Protein AF-A0A2V2UNH0-F1 (afdb_monomer)

Foldseek 3Di:
DLLLLLLVLLVVVVVPDPDDDDPVVSVVSSVVSSVLLVVVLVVLLCQLVVDDDDDDDDDDPDPRRQVSQQCSLVSLVVVVQEEDDQALCLLHCPCCSPRSYHHQLVVQVSNLVSCVVVVFDWAWFQLVPSFIWIWTDDPPDATWIDTNVDHGIDGPVVVCVVSVDNPPDPCRVPGDPPDPVSVVSSSVSSVVSSVVRVVVVVVPPPPPDD

Organism: Trypanosoma cruzi (NCBI:txid5693)

Sequence (210 aa):
MLYGVALLSAALQQAENEEPTHAGELGDIVSRIRGEVRLLVNEMKEAVAATPTPSSVGRHGLDARPSSLETAVESLWKRGFDVSERAAEDFTALSLLRKRRVSVFILNVLLTVALHELGVPCTLVGTESHRPWIRVQKSGSRPLFMSFAHAGVHSAKEVLRLDGHPPTSTQWWRAARWDGSGRKHILSRMLKVQLMLLSSSLESPLRTRQ

Radius of gyration: 18.69 Å; Cα contacts (8 Å, |Δi|>4): 261; chains: 1; bounding box: 59×38×53 Å

pLDDT: mean 79.98, std 16.82, range [32.16, 97.12]

Secondary structure (DSSP, 8-state):
-HHHHHHHHHHHHHHT--SPPPTTHHHHHHHHHHHHHHHHHHHHHHHHH-PPPP------SSTT-HHHHHTHHHHHHHTT-EE--SSGGGGSHHHHHHHSEE-HHHHHHHHHHHHHHTT--EEEE-TTSSS-EEEEPPTTSPPEEEETTEEEEE-HHHHHHHS-S--SSTTTTS---SSHHHHHHHHHHHHHHHHHHHHHHHT-SSSS--

Nearest PDB structures (foldseek):
  7o9z-assembly1_A  TM=4.543E-01  e=2.188E-02  Homo sapiens
  3u84-assembly3_B-2  TM=4.572E-01  e=2.896E-02  Homo sapiens
  3u85-assembly1_A  TM=3.958E-01  e=3.426E-02  Homo sapiens

Solvent-accessible surface area (backbone atoms only — not comparable to full-atom values): 11962 Å² total; per-residue (Å²): 104,61,65,58,45,15,44,55,26,40,53,52,57,49,73,74,45,92,68,89,80,56,89,65,55,59,58,52,46,22,53,50,46,29,52,54,54,50,52,51,31,50,52,49,37,47,44,41,64,67,50,82,75,83,88,73,93,70,99,65,84,89,73,83,58,66,72,19,54,40,44,22,53,53,45,38,42,75,71,52,49,44,75,37,80,86,50,42,56,20,60,28,54,53,31,33,73,77,66,35,26,19,17,49,62,57,54,41,53,46,50,49,50,24,37,47,75,71,70,44,56,62,28,65,22,34,77,89,46,97,71,43,34,37,39,35,59,46,86,100,51,80,52,38,34,34,30,75,86,46,83,37,65,34,47,69,70,52,49,53,60,72,65,74,49,84,64,94,49,101,54,47,83,50,78,48,60,93,46,75,64,45,49,49,51,54,52,51,49,39,50,51,52,26,53,52,42,50,53,57,57,69,72,61,80,79,81,85,82,129

Mean predicted aligned error: 9.07 Å

Structure (mmCIF, N/CA/C/O backbone):
data_AF-A0A2V2UNH0-F1
#
_entry.id   AF-A0A2V2UNH0-F1
#
loop_
_atom_site.group_PDB
_atom_site.id
_atom_site.type_symbol
_atom_site.label_atom_id
_atom_site.label_alt_id
_atom_site.label_comp_id
_atom_site.label_asym_id
_atom_site.label_entity_id
_atom_site.label_seq_id
_atom_site.pdbx_PDB_ins_code
_atom_site.Cartn_x
_atom_site.Cartn_y
_atom_site.Cartn_z
_atom_site.occupancy
_atom_site.B_iso_or_equiv
_atom_site.auth_seq_id
_atom_site.auth_comp_id
_atom_site.auth_asym_id
_atom_site.auth_atom_id
_atom_site.pdbx_PDB_model_num
ATOM 1 N N . MET A 1 1 ? -6.315 -1.870 -8.588 1.00 85.62 1 MET A N 1
ATOM 2 C CA . MET A 1 1 ? -5.114 -1.390 -7.885 1.00 85.62 1 MET A CA 1
ATOM 3 C C . MET A 1 1 ? -3.912 -2.250 -8.238 1.00 85.62 1 MET A C 1
ATOM 5 O O . MET A 1 1 ? -3.033 -1.738 -8.907 1.00 85.62 1 MET A O 1
ATOM 9 N N . LEU A 1 2 ? -3.927 -3.553 -7.923 1.00 91.19 2 LEU A N 1
ATOM 10 C CA . LEU A 1 2 ? -2.786 -4.457 -8.163 1.00 91.19 2 LEU A CA 1
ATOM 11 C C . LEU A 1 2 ? -2.275 -4.462 -9.612 1.00 91.19 2 LEU A C 1
ATOM 13 O O . LEU A 1 2 ? -1.076 -4.411 -9.828 1.00 91.19 2 LEU A O 1
ATOM 17 N N . TYR A 1 3 ? -3.175 -4.435 -10.600 1.00 90.06 3 TYR A N 1
ATOM 18 C CA . TYR A 1 3 ? -2.799 -4.295 -12.014 1.00 90.06 3 TYR A CA 1
ATOM 19 C C . TYR A 1 3 ? -2.020 -3.012 -12.322 1.00 90.06 3 TYR A C 1
ATOM 21 O O . TYR A 1 3 ? -1.077 -3.052 -13.096 1.00 90.06 3 TYR A O 1
ATOM 29 N N . GLY A 1 4 ? -2.409 -1.880 -11.729 1.00 88.12 4 GLY A N 1
ATOM 30 C CA . GLY A 1 4 ? -1.716 -0.612 -11.954 1.00 88.12 4 GLY A CA 1
ATOM 31 C C . GLY A 1 4 ? -0.340 -0.597 -11.296 1.00 88.12 4 GLY A C 1
ATOM 32 O O . GLY A 1 4 ? 0.617 -0.142 -11.905 1.00 88.12 4 GLY A O 1
ATOM 33 N N . VAL A 1 5 ? -0.228 -1.171 -10.095 1.00 89.56 5 VAL A N 1
ATOM 34 C CA . VAL A 1 5 ? 1.067 -1.371 -9.426 1.00 89.56 5 VAL A CA 1
ATOM 35 C C . VAL A 1 5 ? 1.965 -2.288 -10.264 1.00 89.56 5 VAL A C 1
ATOM 37 O O . VAL A 1 5 ? 3.116 -1.947 -10.501 1.00 89.56 5 VAL A O 1
ATOM 40 N N . ALA A 1 6 ? 1.428 -3.401 -10.773 1.00 92.12 6 ALA A N 1
ATOM 41 C CA . ALA A 1 6 ? 2.166 -4.326 -11.629 1.00 92.12 6 ALA A CA 1
ATOM 42 C C . ALA A 1 6 ? 2.602 -3.688 -12.955 1.00 92.12 6 ALA A C 1
ATOM 44 O O . ALA A 1 6 ? 3.718 -3.929 -13.396 1.00 92.12 6 ALA A O 1
ATOM 45 N N . LEU A 1 7 ? 1.758 -2.846 -13.559 1.00 91.06 7 LEU A N 1
ATOM 46 C CA . LEU A 1 7 ? 2.096 -2.097 -14.768 1.00 91.06 7 LEU A CA 1
ATOM 47 C C . LEU A 1 7 ? 3.248 -1.115 -14.530 1.00 91.06 7 LEU A C 1
ATOM 49 O O . LEU A 1 7 ? 4.207 -1.117 -15.293 1.00 91.06 7 LEU A O 1
ATOM 53 N N . LEU A 1 8 ? 3.180 -0.316 -13.459 1.00 89.38 8 LEU A N 1
ATOM 54 C CA . LEU A 1 8 ? 4.255 0.615 -13.095 1.00 89.38 8 LEU A CA 1
ATOM 55 C C . LEU A 1 8 ? 5.562 -0.127 -12.783 1.00 89.38 8 LEU A C 1
ATOM 57 O O . LEU A 1 8 ? 6.629 0.292 -13.217 1.00 89.38 8 LEU A O 1
ATOM 61 N N . SER A 1 9 ? 5.476 -1.252 -12.071 1.00 90.88 9 SER A N 1
ATOM 62 C CA . SER A 1 9 ? 6.621 -2.126 -11.813 1.00 90.88 9 SER A CA 1
ATOM 63 C C . SER A 1 9 ? 7.219 -2.702 -13.092 1.00 90.88 9 SER A C 1
ATOM 65 O O . SER A 1 9 ? 8.431 -2.674 -13.250 1.00 90.88 9 SER A O 1
ATOM 67 N N . ALA A 1 10 ? 6.395 -3.203 -14.012 1.00 90.44 10 ALA A N 1
ATOM 68 C CA . ALA A 1 10 ? 6.875 -3.748 -15.275 1.00 90.44 10 ALA A CA 1
ATOM 69 C C . ALA A 1 10 ? 7.559 -2.671 -16.128 1.00 90.44 10 ALA A C 1
ATOM 71 O O . ALA A 1 10 ? 8.619 -2.924 -16.687 1.00 90.44 10 ALA A O 1
ATOM 72 N N . ALA A 1 11 ? 6.994 -1.460 -16.174 1.00 88.44 11 ALA A N 1
ATOM 73 C CA . ALA A 1 11 ? 7.599 -0.329 -16.871 1.00 88.44 11 ALA A CA 1
ATOM 74 C C . ALA A 1 11 ? 8.967 0.052 -16.281 1.00 88.44 11 ALA A C 1
ATOM 76 O O . ALA A 1 11 ? 9.905 0.270 -17.041 1.00 88.44 11 ALA A O 1
ATOM 77 N N . LEU A 1 12 ? 9.105 0.080 -14.947 1.00 86.12 12 LEU A N 1
ATOM 78 C CA . LEU A 1 12 ? 10.400 0.347 -14.310 1.00 86.12 12 LEU A CA 1
ATOM 79 C C . LEU A 1 12 ? 11.416 -0.758 -14.619 1.00 86.12 12 LEU A C 1
ATOM 81 O O . LEU A 1 12 ? 12.541 -0.454 -14.992 1.00 86.12 12 LEU A O 1
ATOM 85 N N . GLN A 1 13 ? 11.007 -2.026 -14.520 1.00 87.38 13 GLN A N 1
ATOM 86 C CA . GLN A 1 13 ? 11.876 -3.156 -14.845 1.00 87.38 13 GLN A CA 1
ATOM 87 C C . GLN A 1 13 ? 12.393 -3.078 -16.288 1.00 87.38 13 GLN A C 1
ATOM 89 O O . GLN A 1 13 ? 13.538 -3.428 -16.538 1.00 87.38 13 GLN A O 1
ATOM 94 N N . GLN A 1 14 ? 11.559 -2.628 -17.230 1.00 85.31 14 GLN A N 1
ATOM 95 C CA . GLN A 1 14 ? 11.977 -2.463 -18.621 1.00 85.31 14 GLN A CA 1
ATOM 96 C C . GLN A 1 14 ? 12.900 -1.268 -18.825 1.00 85.31 14 GLN A C 1
ATOM 98 O O . GLN A 1 14 ? 13.842 -1.371 -19.593 1.00 85.31 14 GLN A O 1
ATOM 103 N N . ALA A 1 15 ? 12.677 -0.157 -18.123 1.00 81.56 15 ALA A N 1
ATOM 104 C CA . ALA A 1 15 ? 13.576 0.993 -18.205 1.00 81.56 15 ALA A CA 1
ATOM 105 C C . ALA A 1 15 ? 15.003 0.678 -17.707 1.00 81.56 15 ALA A C 1
ATOM 107 O O . ALA A 1 15 ? 15.942 1.361 -18.099 1.00 81.56 15 ALA A O 1
ATOM 108 N N . GLU A 1 16 ? 15.161 -0.335 -16.848 1.00 77.81 16 GLU A N 1
ATOM 109 C CA . GLU A 1 16 ? 16.463 -0.837 -16.381 1.00 77.81 16 GLU A CA 1
ATOM 110 C C . GLU A 1 16 ? 17.138 -1.799 -17.374 1.00 77.81 16 GLU A C 1
ATOM 112 O O . GLU A 1 16 ? 18.346 -2.010 -17.284 1.00 77.81 16 GLU A O 1
ATOM 117 N N . ASN A 1 17 ? 16.383 -2.394 -18.302 1.00 77.19 17 ASN A N 1
ATOM 118 C CA . ASN A 1 17 ? 16.909 -3.345 -19.274 1.00 77.19 17 ASN A CA 1
ATOM 119 C C . ASN A 1 17 ? 17.268 -2.620 -20.579 1.00 77.19 17 ASN A C 1
ATOM 121 O O . ASN A 1 17 ? 16.444 -1.920 -21.160 1.00 77.19 17 ASN A O 1
ATOM 125 N N . GLU A 1 18 ? 18.485 -2.827 -21.080 1.00 67.19 18 GLU A N 1
ATOM 126 C CA . GLU A 1 18 ? 18.940 -2.236 -22.351 1.00 67.19 18 GLU A CA 1
ATOM 127 C C . GLU A 1 18 ? 18.427 -2.992 -23.593 1.00 67.19 18 GLU A C 1
ATOM 129 O O . GLU A 1 18 ? 18.581 -2.521 -24.721 1.00 67.19 18 GLU A O 1
ATOM 134 N N . GLU A 1 19 ? 17.808 -4.161 -23.410 1.00 73.19 19 GLU A N 1
ATOM 135 C CA . GL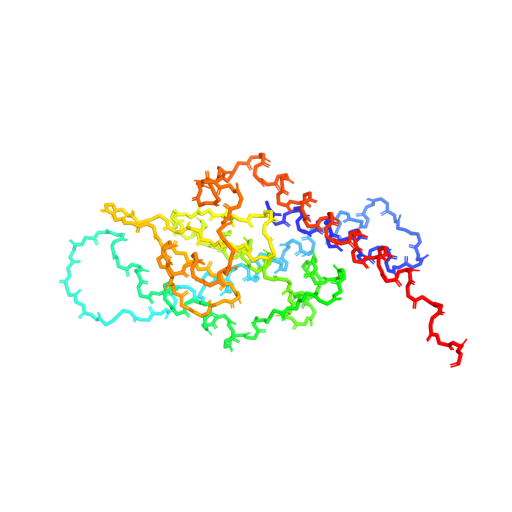U A 1 19 ? 17.321 -4.989 -24.514 1.00 73.19 19 GLU A CA 1
ATOM 136 C C . GLU A 1 19 ? 15.923 -4.560 -25.001 1.00 73.19 19 GLU A C 1
ATOM 138 O O . GLU A 1 19 ? 15.028 -4.294 -24.193 1.00 73.19 19 GLU A O 1
ATOM 143 N N . PRO A 1 20 ? 15.690 -4.521 -26.327 1.00 60.41 20 PRO A N 1
ATOM 144 C CA . PRO A 1 20 ? 14.396 -4.154 -26.888 1.00 60.41 20 PRO A CA 1
ATOM 145 C C . PRO A 1 20 ? 13.322 -5.196 -26.546 1.00 60.41 20 PRO A C 1
ATOM 147 O O . PRO A 1 20 ? 13.430 -6.366 -26.903 1.00 60.41 20 PRO A O 1
ATOM 150 N N . THR A 1 21 ? 12.251 -4.748 -25.889 1.00 67.94 21 THR A N 1
ATOM 151 C CA . THR A 1 21 ? 11.128 -5.597 -25.471 1.00 67.94 21 THR A CA 1
ATOM 152 C C . THR A 1 21 ? 10.162 -5.880 -26.623 1.00 67.94 21 THR A C 1
ATOM 154 O O . THR A 1 21 ? 9.707 -4.956 -27.306 1.00 67.94 21 THR A O 1
ATOM 157 N N . HIS A 1 22 ? 9.736 -7.135 -26.785 1.00 75.75 22 HIS A N 1
ATOM 158 C CA . HIS A 1 22 ? 8.638 -7.470 -27.698 1.00 75.75 22 HIS A CA 1
ATOM 159 C C . HIS A 1 22 ? 7.279 -7.152 -27.056 1.00 75.75 22 HIS A C 1
ATOM 161 O O . HIS A 1 22 ? 7.074 -7.338 -25.857 1.00 75.75 22 HIS A O 1
ATOM 167 N N . ALA A 1 23 ? 6.295 -6.726 -27.858 1.00 65.94 23 ALA A N 1
ATOM 168 C CA . ALA A 1 23 ? 4.984 -6.274 -27.369 1.00 65.94 23 ALA A CA 1
ATOM 169 C C . ALA A 1 23 ? 4.216 -7.306 -26.501 1.00 65.94 23 ALA A C 1
ATOM 171 O O . ALA A 1 23 ? 3.362 -6.911 -25.707 1.00 65.94 23 ALA A O 1
ATOM 172 N N . GLY A 1 24 ? 4.522 -8.606 -26.616 1.00 75.94 24 GLY A N 1
ATOM 173 C CA . GLY A 1 24 ? 3.940 -9.670 -25.783 1.00 75.94 24 GLY A CA 1
ATOM 174 C C . GLY A 1 24 ? 4.582 -9.820 -24.397 1.00 75.94 24 GLY A C 1
ATOM 175 O O . GLY A 1 24 ? 3.886 -10.092 -23.420 1.00 75.94 24 GLY A O 1
ATOM 176 N N . GLU A 1 25 ? 5.883 -9.553 -24.276 1.00 83.19 25 GLU A N 1
ATOM 177 C CA . GLU A 1 25 ? 6.662 -9.810 -23.055 1.00 83.19 25 GLU A CA 1
ATOM 178 C C . GLU A 1 25 ? 6.239 -8.900 -21.896 1.00 83.19 25 GLU A C 1
ATOM 180 O O . GLU A 1 25 ? 6.213 -9.317 -20.736 1.00 83.19 25 GLU A O 1
ATOM 185 N N . LEU A 1 26 ? 5.837 -7.657 -22.191 1.00 85.75 26 LEU A N 1
ATOM 186 C CA . LEU A 1 26 ? 5.350 -6.735 -21.164 1.00 85.75 26 LEU A CA 1
ATOM 187 C C . LEU A 1 26 ? 4.063 -7.255 -20.506 1.00 85.75 26 LEU A C 1
ATOM 189 O O . LEU A 1 26 ? 3.901 -7.140 -19.290 1.00 85.75 26 LEU A O 1
ATOM 193 N N . GLY A 1 27 ? 3.160 -7.850 -21.291 1.00 89.12 27 GLY A N 1
ATOM 194 C CA . GLY A 1 27 ? 1.925 -8.444 -20.781 1.00 89.12 27 GLY A CA 1
ATOM 195 C C . GLY A 1 27 ? 2.201 -9.579 -19.795 1.00 89.12 27 GLY A C 1
ATOM 196 O O . GLY A 1 27 ? 1.604 -9.622 -18.711 1.00 89.12 27 GLY A O 1
ATOM 197 N N . ASP A 1 28 ? 3.164 -10.436 -20.126 1.00 90.50 28 ASP A N 1
ATOM 198 C CA . ASP A 1 28 ? 3.582 -11.555 -19.282 1.00 90.50 28 ASP A CA 1
ATOM 199 C C . ASP A 1 28 ? 4.231 -11.074 -17.981 1.00 90.50 28 ASP A C 1
ATOM 201 O O . ASP A 1 28 ? 3.887 -11.553 -16.895 1.00 90.50 28 ASP A O 1
ATOM 205 N N . ILE A 1 29 ? 5.096 -10.059 -18.057 1.00 91.25 29 ILE A N 1
ATOM 206 C CA . ILE A 1 29 ? 5.734 -9.450 -16.883 1.00 91.25 29 ILE A CA 1
ATOM 207 C C . ILE A 1 29 ? 4.685 -8.830 -15.956 1.00 91.25 29 ILE A C 1
ATOM 209 O O . ILE A 1 29 ? 4.705 -9.082 -14.749 1.00 91.25 29 ILE A O 1
ATOM 213 N N . VAL A 1 30 ? 3.724 -8.075 -16.498 1.00 93.75 30 VAL A N 1
ATOM 214 C CA . VAL A 1 30 ? 2.627 -7.500 -15.704 1.00 93.75 30 VAL A CA 1
ATOM 215 C C . VAL A 1 30 ? 1.793 -8.598 -15.047 1.00 93.75 30 VAL A C 1
ATOM 217 O O . VAL A 1 30 ? 1.437 -8.484 -13.871 1.00 93.75 30 VAL A O 1
ATOM 220 N N . SER A 1 31 ? 1.478 -9.672 -15.776 1.00 94.12 31 SER A N 1
ATOM 221 C CA . SER A 1 31 ? 0.705 -10.799 -15.244 1.00 94.12 31 SER A CA 1
ATOM 222 C C . SER A 1 31 ? 1.435 -11.488 -14.087 1.00 94.12 31 SER A C 1
ATOM 224 O O . SER A 1 31 ? 0.819 -11.734 -13.042 1.00 94.12 31 SER A O 1
ATOM 226 N N . ARG A 1 32 ? 2.747 -11.718 -14.239 1.00 95.00 32 ARG A N 1
ATOM 227 C CA . ARG A 1 32 ? 3.625 -12.305 -13.217 1.00 95.00 32 ARG A CA 1
ATOM 228 C C . ARG A 1 32 ? 3.695 -11.435 -11.965 1.00 95.00 32 ARG A C 1
ATOM 230 O O . ARG A 1 32 ? 3.281 -11.890 -10.901 1.00 95.00 32 ARG A O 1
ATOM 237 N N . ILE A 1 33 ? 4.095 -10.168 -12.105 1.00 95.19 33 ILE A N 1
ATOM 238 C CA . ILE A 1 33 ? 4.223 -9.228 -10.977 1.00 95.19 33 ILE A CA 1
ATOM 239 C C . ILE A 1 33 ? 2.886 -9.098 -10.238 1.00 95.19 33 ILE A C 1
ATOM 241 O O . ILE A 1 33 ? 2.833 -9.116 -9.011 1.00 95.19 33 ILE A O 1
ATOM 245 N N . ARG A 1 34 ? 1.764 -9.018 -10.965 1.00 96.12 34 ARG A N 1
ATOM 246 C CA . ARG A 1 34 ? 0.427 -8.977 -10.352 1.00 96.12 34 ARG A CA 1
ATOM 247 C C . ARG A 1 34 ? 0.142 -10.228 -9.516 1.00 96.12 34 ARG A C 1
ATOM 249 O O . ARG A 1 34 ? -0.489 -10.110 -8.465 1.00 96.12 34 ARG A O 1
ATOM 256 N N . GLY A 1 35 ? 0.529 -11.407 -10.004 1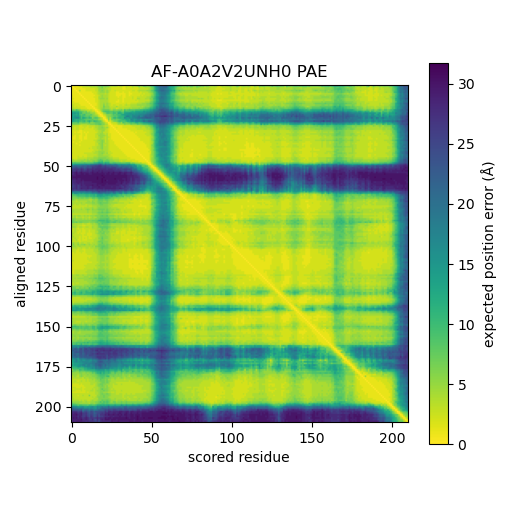.00 96.88 35 GLY A N 1
ATOM 257 C CA . GLY A 1 35 ? 0.403 -12.671 -9.278 1.00 96.88 35 GLY A CA 1
ATOM 258 C C . GLY A 1 35 ? 1.164 -12.640 -7.956 1.00 96.88 35 GLY A C 1
ATOM 259 O O . GLY A 1 35 ? 0.580 -12.915 -6.912 1.00 96.88 35 GLY A O 1
ATOM 260 N N . GLU A 1 36 ? 2.419 -12.201 -7.985 1.00 96.50 36 GLU A N 1
ATOM 261 C CA . GLU A 1 36 ? 3.269 -12.116 -6.794 1.00 96.50 36 GLU A CA 1
ATOM 262 C C . GLU A 1 36 ? 2.759 -11.075 -5.787 1.00 96.50 36 GLU A C 1
ATOM 264 O O . GLU A 1 36 ? 2.643 -11.355 -4.595 1.00 96.50 36 GLU A O 1
ATOM 269 N N . VAL A 1 37 ? 2.336 -9.896 -6.257 1.00 96.06 37 VAL A N 1
ATOM 270 C CA . VAL A 1 37 ? 1.724 -8.879 -5.385 1.00 96.06 37 VAL A CA 1
ATOM 271 C C . VAL A 1 37 ? 0.440 -9.409 -4.736 1.00 96.06 37 VAL A C 1
ATOM 273 O O . VAL A 1 37 ? 0.158 -9.093 -3.581 1.00 96.06 37 VAL A O 1
ATOM 276 N N . ARG A 1 38 ? -0.346 -10.240 -5.432 1.00 97.12 38 ARG A N 1
ATOM 277 C CA . ARG A 1 38 ? -1.535 -10.874 -4.840 1.00 97.12 38 ARG A CA 1
ATOM 278 C C . ARG A 1 38 ? -1.167 -11.841 -3.713 1.00 97.12 38 ARG A C 1
ATOM 280 O O . ARG A 1 38 ? -1.886 -11.878 -2.717 1.00 97.12 38 ARG A O 1
ATOM 287 N N . LEU A 1 39 ? -0.068 -12.585 -3.840 1.00 96.56 39 LEU A N 1
ATOM 288 C CA . LEU A 1 39 ? 0.429 -13.441 -2.757 1.00 96.56 39 LEU A CA 1
ATOM 289 C C . LEU A 1 39 ? 0.809 -12.607 -1.528 1.00 96.56 39 LEU A C 1
ATOM 291 O O . LEU A 1 39 ? 0.407 -12.949 -0.421 1.00 96.56 39 LEU A O 1
ATOM 295 N N . LEU A 1 40 ? 1.467 -11.461 -1.720 1.00 95.56 40 LEU A N 1
ATOM 296 C CA . LEU A 1 40 ? 1.780 -10.542 -0.619 1.00 95.56 40 LEU A CA 1
ATOM 297 C C . LEU A 1 40 ? 0.526 -9.953 0.037 1.00 95.56 40 LEU A C 1
ATOM 299 O O . LEU A 1 40 ? 0.466 -9.835 1.257 1.00 95.56 40 LEU A O 1
ATOM 303 N N . VAL A 1 41 ? -0.506 -9.617 -0.743 1.00 96.12 41 VAL A N 1
ATOM 304 C CA . VAL A 1 41 ? -1.802 -9.186 -0.188 1.00 96.12 41 VAL A CA 1
ATOM 305 C C . VAL A 1 41 ? -2.443 -10.306 0.634 1.00 96.12 41 VAL A C 1
ATOM 307 O O . VAL A 1 41 ? -3.009 -10.031 1.689 1.00 96.12 41 VAL A O 1
ATOM 310 N N . ASN A 1 42 ? -2.337 -11.567 0.205 1.00 95.44 42 ASN A N 1
ATOM 311 C CA . ASN A 1 42 ? -2.796 -12.707 1.003 1.00 95.44 42 ASN A CA 1
ATOM 312 C C . ASN A 1 42 ? -2.021 -12.830 2.320 1.00 95.44 42 ASN A C 1
ATOM 314 O O . ASN A 1 42 ? -2.650 -12.929 3.371 1.00 95.44 42 ASN A O 1
ATOM 318 N N . GLU A 1 43 ? -0.694 -12.707 2.285 1.00 94.25 43 GLU A N 1
ATOM 319 C CA . GLU A 1 43 ? 0.138 -12.693 3.493 1.00 94.25 43 GLU A CA 1
ATOM 320 C C . GLU A 1 43 ? -0.253 -11.542 4.437 1.00 94.25 43 GLU A C 1
ATOM 322 O O . GLU A 1 43 ? -0.324 -11.723 5.656 1.00 94.25 43 GLU A O 1
ATOM 327 N N . MET A 1 44 ? -0.583 -10.367 3.886 1.00 94.25 44 MET A N 1
ATOM 328 C CA . MET A 1 44 ? -1.074 -9.242 4.681 1.00 94.25 44 MET A CA 1
ATOM 329 C C . MET A 1 44 ? -2.420 -9.534 5.341 1.00 94.25 44 MET A C 1
ATOM 331 O O . MET A 1 44 ? -2.617 -9.208 6.511 1.00 94.25 44 MET A O 1
ATOM 335 N N . LYS A 1 45 ? -3.345 -10.171 4.616 1.00 93.12 45 LYS A N 1
ATOM 336 C CA . LYS A 1 45 ? -4.642 -10.576 5.171 1.00 93.12 45 LYS A CA 1
ATOM 337 C C . LYS A 1 45 ? -4.477 -11.558 6.321 1.00 93.12 45 LYS A C 1
ATOM 339 O O . LYS A 1 45 ? -5.144 -11.405 7.338 1.00 93.12 45 LYS A O 1
ATOM 344 N N . GLU A 1 46 ? -3.583 -12.530 6.180 1.00 90.62 46 GLU A N 1
ATOM 345 C CA . GLU A 1 46 ? -3.274 -13.481 7.248 1.00 90.62 46 GLU A CA 1
ATOM 346 C C . GLU A 1 46 ? -2.712 -12.780 8.482 1.00 90.62 46 GLU A C 1
ATOM 348 O O . GLU A 1 46 ? -3.146 -13.074 9.589 1.00 90.62 46 GLU A O 1
ATOM 353 N N . ALA A 1 47 ? -1.796 -11.821 8.314 1.00 87.88 47 ALA A N 1
ATOM 354 C CA . ALA A 1 47 ? -1.254 -11.053 9.434 1.00 87.88 47 ALA A CA 1
ATOM 355 C C . ALA A 1 47 ? -2.341 -10.259 10.181 1.00 87.88 47 ALA A C 1
ATOM 357 O O . ALA A 1 47 ? -2.316 -10.193 11.405 1.00 87.88 47 ALA A O 1
ATOM 358 N N . VAL A 1 48 ? -3.314 -9.702 9.453 1.00 86.19 48 VAL A N 1
ATOM 359 C CA . VAL A 1 48 ? -4.457 -8.969 10.029 1.00 86.19 48 VAL A CA 1
ATOM 360 C C . VAL A 1 48 ? -5.496 -9.908 10.660 1.00 86.19 48 VAL A C 1
ATOM 362 O O . VAL A 1 48 ? -6.220 -9.503 11.569 1.00 86.19 48 VAL A O 1
ATOM 365 N N . ALA A 1 49 ? -5.616 -11.145 10.175 1.00 80.62 49 ALA A N 1
ATOM 366 C CA . ALA A 1 49 ? -6.596 -12.119 10.653 1.00 80.62 49 ALA A CA 1
ATOM 367 C C . ALA A 1 49 ? -6.084 -13.000 11.808 1.00 80.62 49 ALA A C 1
ATOM 369 O O . ALA A 1 49 ? -6.894 -13.508 12.577 1.00 80.62 49 ALA A O 1
ATOM 370 N N . ALA A 1 50 ? -4.767 -13.194 11.930 1.00 64.50 50 ALA A N 1
ATOM 371 C CA . ALA A 1 50 ? -4.154 -14.141 12.863 1.00 64.50 50 ALA A CA 1
ATOM 372 C C . ALA A 1 50 ? -4.011 -13.631 14.309 1.00 64.50 50 ALA A C 1
ATOM 374 O O . ALA A 1 50 ? -3.548 -14.385 15.164 1.00 64.50 50 ALA A O 1
ATOM 375 N N . THR A 1 51 ? -4.379 -12.385 14.618 1.00 55.50 51 THR A N 1
ATOM 376 C CA . THR A 1 51 ? -4.264 -11.868 15.988 1.00 55.50 51 THR A CA 1
ATOM 377 C C . THR A 1 51 ? -5.349 -12.482 16.888 1.00 55.50 51 THR A C 1
ATOM 379 O O . THR A 1 51 ? -6.536 -12.254 16.640 1.00 55.50 51 THR A O 1
ATOM 382 N N . PRO A 1 52 ? -4.992 -13.250 17.936 1.00 45.34 52 PRO A N 1
ATOM 383 C CA . PRO A 1 52 ? -5.971 -13.946 18.760 1.00 45.34 52 PRO A CA 1
ATOM 384 C C . PRO A 1 52 ? -6.735 -12.965 19.659 1.00 45.34 52 PRO A C 1
ATOM 386 O O . PRO A 1 52 ? -6.151 -12.192 20.417 1.00 45.34 52 PRO A O 1
ATOM 389 N N . THR A 1 53 ? -8.064 -13.016 19.600 1.00 43.69 53 THR A N 1
ATOM 390 C CA . THR A 1 53 ? -8.957 -12.417 20.601 1.00 43.69 53 THR A CA 1
ATOM 391 C C . THR A 1 53 ? -8.887 -13.217 21.905 1.00 43.69 53 THR A C 1
ATOM 393 O O . THR A 1 53 ? -9.135 -14.425 21.859 1.00 43.69 53 THR A O 1
ATOM 396 N N . PRO A 1 54 ? -8.638 -12.596 23.077 1.00 40.72 54 PRO A N 1
ATOM 397 C CA . PRO A 1 54 ? -8.988 -13.226 24.338 1.00 40.72 54 PRO A CA 1
ATOM 398 C C . PRO A 1 54 ? -10.511 -13.357 24.380 1.00 40.72 54 PRO A C 1
ATOM 400 O O . PRO A 1 54 ? -11.250 -12.397 24.167 1.00 40.72 54 PRO A O 1
ATOM 403 N N . SER A 1 55 ? -10.963 -14.581 24.601 1.00 38.38 55 SER A N 1
ATOM 404 C CA . SER A 1 55 ? -12.356 -14.993 24.699 1.00 38.38 55 SER A CA 1
ATOM 405 C C . SER A 1 55 ? -13.189 -14.094 25.619 1.00 38.38 55 SER A C 1
ATOM 407 O O . SER A 1 55 ? -13.025 -14.131 26.838 1.00 38.38 55 SER A O 1
ATOM 409 N N . SER A 1 56 ? -14.168 -13.392 25.051 1.00 37.38 56 SER A N 1
ATOM 410 C CA . SER A 1 56 ? -15.420 -13.100 25.744 1.00 37.38 56 SER A CA 1
ATOM 411 C C . SER A 1 56 ? -16.589 -13.568 24.878 1.00 37.38 56 SER A C 1
ATOM 413 O O . SER A 1 56 ? -16.693 -13.301 23.682 1.00 37.38 56 SER A O 1
ATOM 415 N N . VAL A 1 57 ? -17.422 -14.392 25.501 1.00 47.12 57 VAL A N 1
ATOM 416 C CA . VAL A 1 57 ? -18.616 -15.012 24.938 1.00 47.12 57 VAL A CA 1
ATOM 417 C C . VAL A 1 57 ? -19.629 -13.916 24.614 1.00 47.12 57 VAL A C 1
ATOM 419 O O . VAL A 1 57 ? -20.097 -13.223 25.512 1.00 47.12 57 VAL A O 1
ATOM 422 N N . GLY A 1 58 ? -19.995 -13.767 23.343 1.00 37.72 58 GLY A N 1
ATOM 423 C CA . GLY A 1 58 ? -21.042 -12.833 22.942 1.00 37.72 58 GLY A CA 1
ATOM 424 C C . GLY A 1 58 ? -21.391 -12.964 21.468 1.00 37.72 58 GLY A C 1
ATOM 425 O O . GLY A 1 58 ? -20.625 -12.570 20.597 1.00 37.72 58 GLY A O 1
ATOM 426 N N . ARG A 1 59 ? -22.564 -13.533 21.182 1.00 47.28 59 ARG A N 1
ATOM 427 C CA . ARG A 1 59 ? -23.174 -13.559 19.849 1.00 47.28 59 ARG A CA 1
ATOM 428 C C . ARG A 1 59 ? -23.455 -12.125 19.385 1.00 47.28 59 ARG A C 1
ATOM 430 O O . ARG A 1 59 ? -24.515 -11.628 19.714 1.00 47.28 59 ARG A O 1
ATOM 437 N N . HIS A 1 60 ? -22.574 -11.495 18.608 1.00 36.03 60 HIS A N 1
ATOM 438 C CA . HIS A 1 60 ? -22.935 -10.461 17.627 1.00 36.03 60 HIS A CA 1
ATOM 439 C C . HIS A 1 60 ? -21.833 -10.328 16.568 1.00 36.03 60 HIS A C 1
ATOM 441 O O . HIS A 1 60 ? -20.642 -10.315 16.868 1.00 36.03 60 HIS A O 1
ATOM 447 N N . GLY A 1 61 ? -22.249 -10.313 15.300 1.00 39.53 61 GLY A N 1
ATOM 448 C CA . GLY A 1 61 ? -21.361 -10.223 14.149 1.00 39.53 61 GLY A CA 1
ATOM 449 C C . GLY A 1 61 ? -20.599 -8.898 14.082 1.00 39.53 61 GLY A C 1
ATOM 450 O O . GLY A 1 61 ? -21.058 -7.874 14.569 1.00 39.53 61 GLY A O 1
ATOM 451 N N . LEU A 1 62 ? -19.444 -8.941 13.414 1.00 45.06 62 LEU A N 1
ATOM 452 C CA . LEU A 1 62 ? -18.632 -7.803 12.951 1.00 45.06 62 LEU A CA 1
ATOM 453 C C . LEU A 1 62 ? -17.948 -6.903 14.002 1.00 45.06 62 LEU A C 1
ATOM 455 O O . LEU A 1 62 ? -16.992 -6.223 13.629 1.00 45.06 62 LEU A O 1
ATOM 459 N N . ASP A 1 63 ? -18.301 -6.966 15.287 1.00 44.34 63 ASP A N 1
ATOM 460 C CA . ASP A 1 63 ? -17.688 -6.118 16.332 1.00 44.34 63 ASP A CA 1
ATOM 461 C C . ASP A 1 63 ? -16.376 -6.669 16.939 1.00 44.34 63 ASP A C 1
ATOM 463 O O . ASP A 1 63 ? -15.710 -5.987 17.716 1.00 44.34 63 ASP A O 1
ATOM 467 N N . ALA A 1 64 ? -15.935 -7.869 16.541 1.00 43.94 64 ALA A N 1
ATOM 468 C CA . ALA A 1 64 ? -14.776 -8.565 17.126 1.00 43.94 64 ALA A CA 1
ATOM 469 C C . ALA A 1 64 ? -13.400 -8.251 16.483 1.00 43.94 64 ALA A C 1
ATOM 471 O O . ALA A 1 64 ? -12.390 -8.822 16.880 1.00 43.94 64 ALA A O 1
ATOM 472 N N . ARG A 1 65 ? -13.326 -7.360 15.484 1.00 54.56 65 ARG A N 1
ATOM 473 C CA . ARG A 1 65 ? -12.081 -7.021 14.754 1.00 54.56 65 ARG A CA 1
ATOM 474 C C . ARG A 1 65 ? -11.192 -5.854 15.261 1.00 54.56 65 ARG A C 1
ATOM 476 O O . ARG A 1 65 ? -10.179 -5.609 14.607 1.00 54.56 65 ARG A O 1
ATOM 483 N N . PRO A 1 66 ? -11.476 -5.099 16.347 1.00 55.09 66 PRO A N 1
ATOM 484 C CA . PRO A 1 66 ? -10.612 -3.978 16.736 1.00 55.09 66 PRO A CA 1
ATOM 485 C C . PRO A 1 66 ? -9.176 -4.373 17.113 1.00 55.09 66 PRO A C 1
ATOM 487 O O . PRO A 1 66 ? -8.245 -3.704 16.676 1.00 55.09 66 PRO A O 1
ATOM 490 N N . SER A 1 67 ? -8.990 -5.459 17.871 1.00 59.38 67 SER A N 1
ATOM 491 C CA . SER A 1 67 ? -7.686 -5.834 18.446 1.00 59.38 67 SER A CA 1
ATOM 492 C C . SER A 1 67 ? -6.674 -6.328 17.409 1.00 59.38 67 SER A C 1
ATOM 494 O O . SER A 1 67 ? -5.466 -6.175 17.587 1.00 59.38 67 SER A O 1
ATOM 496 N N . SER A 1 68 ? -7.142 -6.890 16.292 1.00 74.56 68 SER A N 1
ATOM 497 C CA . SER A 1 68 ? -6.246 -7.370 15.239 1.00 74.56 68 SER A CA 1
ATOM 498 C C . SER A 1 68 ? -5.678 -6.238 14.380 1.00 74.56 68 SER A C 1
ATOM 500 O O . SER A 1 68 ? -4.552 -6.327 13.899 1.00 74.56 68 SER A O 1
ATOM 502 N N . LEU A 1 69 ? -6.406 -5.122 14.258 1.00 82.31 69 LEU A N 1
ATOM 503 C CA . LEU A 1 69 ? -5.922 -3.920 13.575 1.00 82.31 69 LEU A CA 1
ATOM 504 C C . LEU A 1 69 ? -4.840 -3.193 14.377 1.00 82.31 69 LEU A C 1
ATOM 506 O O . LEU A 1 69 ? -3.917 -2.645 13.781 1.00 82.31 69 LEU A O 1
ATOM 510 N N . GLU A 1 70 ? -4.935 -3.214 15.709 1.00 83.94 70 GLU A N 1
ATOM 511 C CA . GLU A 1 70 ? -3.971 -2.569 16.614 1.00 83.94 70 GLU A CA 1
ATOM 512 C C . GLU A 1 70 ? -2.556 -3.122 16.438 1.00 83.94 70 GLU A C 1
ATOM 514 O O . GLU A 1 70 ? -1.588 -2.376 16.481 1.00 83.94 70 GLU A O 1
ATOM 519 N N . THR A 1 71 ? -2.432 -4.415 16.150 1.00 86.75 71 THR A N 1
ATOM 520 C CA . THR A 1 71 ? -1.135 -5.093 16.002 1.00 86.75 71 THR A CA 1
ATOM 521 C C . THR A 1 71 ? -0.804 -5.456 14.556 1.00 86.75 71 THR A C 1
ATOM 523 O O . THR A 1 71 ? 0.225 -6.083 14.301 1.00 86.75 71 THR A O 1
ATOM 526 N N . ALA A 1 72 ? -1.643 -5.071 13.588 1.00 89.06 72 ALA A N 1
ATOM 527 C CA . ALA A 1 72 ? -1.485 -5.459 12.187 1.00 89.06 72 ALA A CA 1
ATOM 528 C C . ALA A 1 72 ? -0.153 -4.975 11.596 1.00 89.06 72 ALA A C 1
ATOM 530 O O . ALA A 1 72 ? 0.597 -5.769 11.035 1.00 89.06 72 ALA A O 1
ATOM 531 N N . VAL A 1 73 ? 0.164 -3.684 11.753 1.00 92.12 73 VAL A N 1
ATOM 532 C CA . VAL A 1 73 ? 1.410 -3.098 11.224 1.00 92.12 73 VAL A CA 1
ATOM 533 C C . VAL A 1 73 ? 2.631 -3.731 11.890 1.00 92.12 73 VAL A C 1
ATOM 535 O O . VAL A 1 73 ? 3.558 -4.141 11.200 1.00 92.12 73 VAL A O 1
ATOM 538 N N . GLU A 1 74 ? 2.602 -3.914 13.211 1.00 91.56 74 GLU A N 1
ATOM 539 C CA . GLU A 1 74 ? 3.691 -4.574 13.941 1.00 91.56 74 GLU A CA 1
ATOM 540 C C . GLU A 1 74 ? 3.887 -6.029 13.505 1.00 91.56 74 GLU A C 1
ATOM 542 O O . GLU A 1 74 ? 5.016 -6.498 13.362 1.00 91.56 74 GLU A O 1
ATOM 547 N N . SER A 1 75 ? 2.795 -6.754 13.266 1.00 90.75 75 SER A N 1
ATOM 548 C CA . SER A 1 75 ? 2.840 -8.133 12.776 1.00 90.75 75 SER A CA 1
ATOM 549 C C . SER A 1 75 ? 3.430 -8.203 11.369 1.00 90.75 75 SER A C 1
ATOM 551 O O . SER A 1 75 ? 4.186 -9.124 11.065 1.00 90.75 75 SER A O 1
ATOM 553 N N . LEU A 1 76 ? 3.140 -7.216 10.519 1.00 93.25 76 LEU A N 1
ATOM 554 C CA . LEU A 1 76 ? 3.718 -7.103 9.181 1.00 93.25 76 LEU A CA 1
ATOM 555 C C . LEU A 1 76 ? 5.207 -6.752 9.238 1.00 93.25 76 LEU A C 1
ATOM 557 O O . LEU A 1 76 ? 6.001 -7.382 8.543 1.00 93.25 76 LEU A O 1
ATOM 561 N N . TRP A 1 77 ? 5.620 -5.851 10.127 1.00 94.00 77 TRP A N 1
ATOM 562 C CA . TRP A 1 77 ? 7.042 -5.592 10.367 1.00 94.00 77 TRP A CA 1
ATOM 563 C C . TRP A 1 77 ? 7.786 -6.841 10.849 1.00 94.00 77 TRP A C 1
ATOM 565 O O . TRP A 1 77 ? 8.861 -7.149 10.344 1.00 94.00 77 TRP A O 1
ATOM 575 N N . LYS A 1 78 ? 7.190 -7.632 11.752 1.00 92.62 78 LYS A N 1
ATOM 576 C CA . LYS A 1 78 ? 7.760 -8.920 12.196 1.00 92.62 78 LYS A CA 1
ATOM 577 C C . LYS A 1 78 ? 7.867 -9.950 11.066 1.00 92.62 78 LYS A C 1
ATOM 579 O O . LYS A 1 78 ? 8.738 -10.811 11.116 1.00 92.62 78 LYS A O 1
ATOM 584 N N . ARG A 1 79 ? 7.019 -9.851 10.038 1.00 92.19 79 ARG A N 1
ATOM 585 C CA . ARG A 1 79 ? 7.111 -10.641 8.795 1.00 92.19 79 ARG A CA 1
ATOM 586 C C . ARG A 1 79 ? 8.110 -10.054 7.784 1.00 92.19 79 ARG A C 1
ATOM 588 O O . ARG A 1 79 ? 8.239 -10.570 6.678 1.00 92.19 79 ARG A O 1
ATOM 595 N N . GLY A 1 80 ? 8.830 -8.992 8.140 1.00 93.19 80 GLY A N 1
ATOM 596 C CA . GLY A 1 80 ? 9.898 -8.409 7.332 1.00 93.19 80 GLY A CA 1
ATOM 597 C C . GLY A 1 80 ? 9.443 -7.370 6.311 1.00 93.19 80 GLY A C 1
ATOM 598 O O . GLY A 1 80 ? 10.257 -6.974 5.484 1.00 93.19 80 GLY A O 1
ATOM 599 N N . PHE A 1 81 ? 8.181 -6.924 6.341 1.00 94.19 81 PHE A N 1
ATOM 600 C CA . PHE A 1 81 ? 7.771 -5.757 5.558 1.00 94.19 81 PHE A CA 1
ATOM 601 C C . PHE A 1 81 ? 8.434 -4.512 6.148 1.00 94.19 81 PHE A C 1
ATOM 603 O O . PHE A 1 81 ? 8.199 -4.205 7.312 1.00 94.19 81 PHE A O 1
ATOM 610 N N . ASP A 1 82 ? 9.229 -3.789 5.366 1.00 93.88 82 ASP A N 1
ATOM 611 C CA . ASP A 1 82 ? 9.940 -2.594 5.832 1.00 93.88 82 ASP A CA 1
ATOM 612 C C . ASP A 1 82 ? 9.698 -1.378 4.927 1.00 93.88 82 ASP A C 1
ATOM 614 O O . ASP A 1 82 ? 9.357 -1.491 3.746 1.00 93.88 82 ASP A O 1
ATOM 618 N N . VAL A 1 83 ? 9.885 -0.192 5.495 1.00 92.75 83 VAL A N 1
ATOM 619 C CA . VAL A 1 83 ? 9.702 1.085 4.813 1.00 92.75 83 VAL A CA 1
ATOM 620 C C . VAL A 1 83 ? 11.026 1.579 4.224 1.00 92.75 83 VAL A C 1
ATOM 622 O O . VAL A 1 83 ? 12.043 1.677 4.913 1.00 92.75 83 VAL A O 1
ATOM 625 N N . SER A 1 84 ? 11.004 1.974 2.950 1.00 90.56 84 SER A N 1
ATOM 626 C CA . SER A 1 84 ? 12.060 2.773 2.311 1.00 90.56 84 SER A CA 1
ATOM 627 C C . SER A 1 84 ? 11.450 3.795 1.374 1.00 90.56 84 SER A C 1
ATOM 629 O O . SER A 1 84 ? 10.487 3.494 0.685 1.00 90.56 84 SER A O 1
ATOM 631 N N . GLU A 1 85 ? 12.013 4.998 1.339 1.00 87.12 85 GLU A N 1
ATOM 632 C CA . GLU A 1 8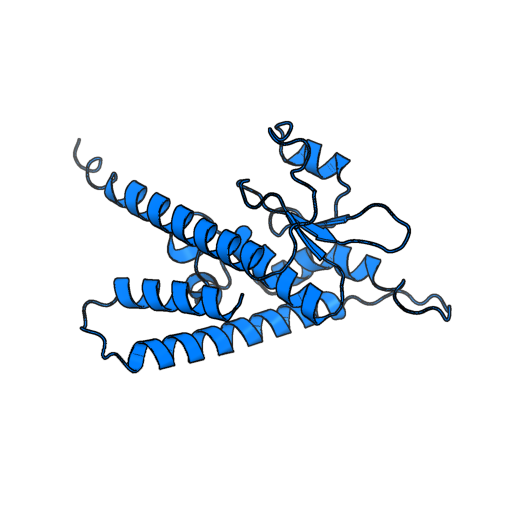5 ? 11.583 6.084 0.446 1.00 87.12 85 GLU A CA 1
ATOM 633 C C . GLU A 1 85 ? 12.806 6.795 -0.152 1.00 87.12 85 GLU A C 1
ATOM 635 O O . GLU A 1 85 ? 12.824 8.013 -0.309 1.00 87.12 85 GLU A O 1
ATOM 640 N N . ARG A 1 86 ? 13.877 6.036 -0.415 1.00 84.56 86 ARG A N 1
ATOM 641 C CA . ARG A 1 86 ? 15.185 6.577 -0.817 1.00 84.56 86 ARG A CA 1
ATOM 642 C C . ARG A 1 86 ? 15.352 6.649 -2.327 1.00 84.56 86 ARG A C 1
ATOM 644 O O . ARG A 1 86 ? 16.080 7.509 -2.808 1.00 84.56 86 ARG A O 1
ATOM 651 N N . ALA A 1 87 ? 14.715 5.740 -3.057 1.00 86.56 87 ALA A N 1
ATOM 652 C CA . ALA A 1 87 ? 14.881 5.606 -4.497 1.00 86.56 87 ALA A CA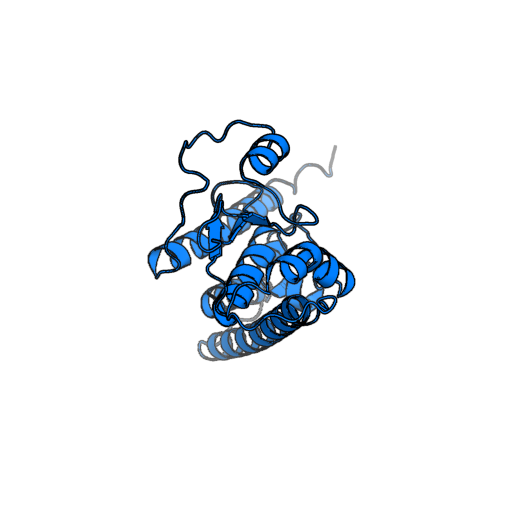 1
ATOM 653 C C . ALA A 1 87 ? 13.533 5.484 -5.214 1.00 86.56 87 ALA A C 1
ATOM 655 O O . ALA A 1 87 ? 12.523 5.108 -4.621 1.00 86.56 87 ALA A O 1
ATOM 656 N N . ALA A 1 88 ? 13.516 5.765 -6.519 1.00 86.25 88 ALA A N 1
ATOM 657 C CA . ALA A 1 88 ? 12.312 5.622 -7.338 1.00 86.25 88 ALA A CA 1
ATOM 658 C C . ALA A 1 88 ? 11.765 4.178 -7.341 1.00 86.25 88 ALA A C 1
ATOM 660 O O . ALA A 1 88 ? 10.548 3.975 -7.378 1.00 86.25 88 ALA A O 1
ATOM 661 N N . GLU A 1 89 ? 12.646 3.176 -7.222 1.00 88.06 89 GLU A N 1
ATOM 662 C CA . GLU A 1 89 ? 12.266 1.762 -7.092 1.00 88.06 89 GLU A CA 1
ATOM 663 C C . GLU A 1 89 ? 11.393 1.482 -5.860 1.00 88.06 89 GLU A C 1
ATOM 665 O O . GLU A 1 89 ? 10.504 0.628 -5.927 1.00 88.06 89 GLU A O 1
ATOM 670 N N . ASP A 1 90 ? 11.552 2.257 -4.781 1.00 90.62 90 ASP A N 1
ATOM 671 C CA . ASP A 1 90 ? 10.743 2.142 -3.564 1.00 90.62 90 ASP A CA 1
ATOM 672 C C . ASP A 1 90 ? 9.286 2.586 -3.780 1.00 90.62 90 ASP A C 1
ATOM 674 O O . ASP A 1 90 ? 8.418 2.369 -2.939 1.00 90.62 90 ASP A O 1
ATOM 678 N N . PHE A 1 91 ? 8.972 3.186 -4.926 1.00 90.06 91 PHE A N 1
ATOM 679 C CA . PHE A 1 91 ? 7.609 3.520 -5.333 1.00 90.06 91 PHE A CA 1
ATOM 680 C C . PHE A 1 91 ? 7.071 2.545 -6.395 1.00 90.06 91 PHE A C 1
ATOM 682 O O . PHE A 1 91 ? 6.075 2.837 -7.055 1.00 90.06 91 PHE A O 1
ATOM 689 N N . THR A 1 92 ? 7.671 1.351 -6.511 1.00 90.44 92 THR A N 1
ATOM 690 C CA . THR A 1 92 ? 7.134 0.188 -7.245 1.00 90.44 92 THR A CA 1
ATOM 691 C C . THR A 1 92 ? 6.979 -1.043 -6.355 1.00 90.44 92 THR A C 1
ATOM 693 O O . THR A 1 92 ? 7.605 -1.152 -5.307 1.00 90.44 92 THR A O 1
ATOM 696 N N . ALA A 1 93 ? 6.226 -2.048 -6.812 1.00 91.62 93 ALA A N 1
ATOM 697 C CA . ALA A 1 93 ? 6.249 -3.363 -6.173 1.00 91.62 93 ALA A CA 1
ATOM 698 C C . ALA A 1 93 ? 7.560 -4.145 -6.385 1.00 91.62 93 ALA A C 1
ATOM 700 O O . ALA A 1 93 ? 7.725 -5.175 -5.746 1.00 91.62 93 ALA A O 1
ATOM 701 N N . LEU A 1 94 ? 8.504 -3.704 -7.229 1.00 90.75 94 LEU A N 1
ATOM 702 C CA . LEU A 1 94 ? 9.738 -4.472 -7.453 1.00 90.75 94 LEU A CA 1
ATOM 703 C C . LEU A 1 94 ? 10.617 -4.508 -6.200 1.00 90.75 94 LEU A C 1
ATOM 705 O O . LEU A 1 94 ? 11.091 -5.578 -5.823 1.00 90.75 94 LEU A O 1
ATOM 709 N N . SER A 1 95 ? 10.794 -3.361 -5.531 1.00 90.81 95 SER A N 1
ATOM 710 C CA . SER A 1 95 ? 11.553 -3.283 -4.272 1.00 90.81 95 SER A CA 1
ATOM 711 C C . SER A 1 95 ? 10.893 -4.150 -3.192 1.00 90.81 95 SER A C 1
ATOM 713 O O . SER A 1 95 ? 11.562 -4.925 -2.507 1.00 90.81 95 SER A O 1
ATOM 715 N N . LEU A 1 96 ? 9.554 -4.152 -3.141 1.00 92.44 96 LEU A N 1
ATOM 716 C CA . LEU A 1 96 ? 8.796 -5.020 -2.241 1.00 92.44 96 LEU A CA 1
ATOM 717 C C . LEU A 1 96 ? 9.037 -6.509 -2.530 1.00 92.44 96 LEU A C 1
ATOM 719 O O . LEU A 1 96 ? 9.280 -7.281 -1.610 1.00 92.44 96 LEU A O 1
ATOM 723 N N .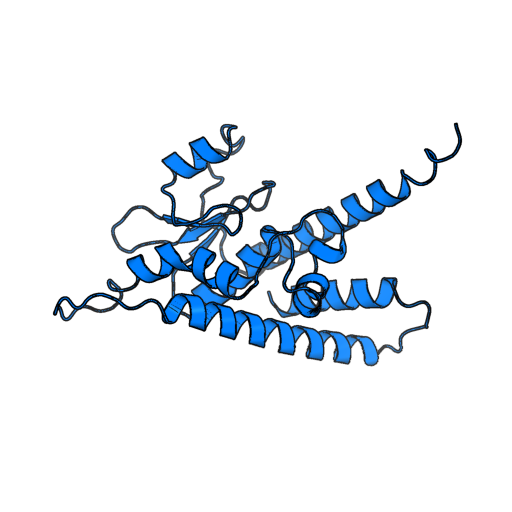 LEU A 1 97 ? 8.981 -6.917 -3.797 1.00 92.31 97 LEU A N 1
ATOM 724 C CA . LEU A 1 97 ? 9.141 -8.315 -4.197 1.00 92.31 97 LEU A CA 1
ATOM 725 C C . LEU A 1 97 ? 10.567 -8.828 -3.971 1.00 92.31 97 LEU A C 1
ATOM 727 O O . LEU A 1 97 ? 10.750 -9.965 -3.547 1.00 92.31 97 LEU A O 1
ATOM 731 N N . ARG A 1 98 ? 11.577 -7.987 -4.217 1.00 90.88 98 ARG A N 1
ATOM 732 C CA . ARG A 1 98 ? 12.994 -8.360 -4.096 1.00 90.88 98 ARG A CA 1
ATOM 733 C C . ARG A 1 98 ? 13.522 -8.250 -2.663 1.00 90.88 98 ARG A C 1
ATOM 735 O O . ARG A 1 98 ? 14.319 -9.080 -2.243 1.00 90.88 98 ARG A O 1
ATOM 742 N N . LYS A 1 99 ? 13.123 -7.205 -1.932 1.00 92.00 99 LYS A N 1
ATOM 743 C CA . LYS A 1 99 ? 13.750 -6.783 -0.664 1.00 92.00 99 LYS A CA 1
ATOM 744 C C . LYS A 1 99 ? 12.777 -6.760 0.522 1.00 92.00 99 LYS A C 1
ATOM 746 O O . LYS A 1 99 ? 13.188 -6.391 1.616 1.00 92.00 99 LYS A O 1
ATOM 751 N N . ARG A 1 100 ? 11.490 -7.080 0.313 1.00 91.44 100 ARG A N 1
ATOM 752 C CA . ARG A 1 100 ? 10.383 -6.833 1.267 1.00 91.44 100 ARG A CA 1
ATOM 753 C C . ARG A 1 100 ? 10.305 -5.382 1.763 1.00 91.44 100 ARG A C 1
ATOM 755 O O . ARG A 1 100 ? 9.709 -5.102 2.799 1.00 91.44 100 ARG A O 1
ATOM 762 N N . ARG A 1 101 ? 10.855 -4.443 0.990 1.00 93.00 101 ARG A N 1
ATOM 763 C CA . ARG A 1 101 ? 11.004 -3.043 1.379 1.00 93.00 101 ARG A CA 1
ATOM 764 C C . ARG A 1 101 ? 10.413 -2.121 0.330 1.00 93.00 101 ARG A C 1
ATOM 766 O O . ARG A 1 101 ? 10.668 -2.316 -0.850 1.00 93.00 101 ARG A O 1
ATOM 773 N N . VAL A 1 102 ? 9.601 -1.148 0.730 1.00 94.00 102 VAL A N 1
ATOM 774 C CA . VAL A 1 102 ? 8.947 -0.228 -0.216 1.00 94.00 102 VAL A CA 1
ATOM 775 C C . VAL A 1 102 ? 8.407 1.007 0.514 1.00 94.00 102 VAL A C 1
ATOM 777 O O . VAL A 1 102 ? 8.396 1.052 1.741 1.00 94.00 102 VAL A O 1
ATOM 780 N N . SER A 1 103 ? 7.962 2.020 -0.221 1.00 93.44 103 SER A N 1
ATOM 781 C CA . SER A 1 103 ? 7.388 3.246 0.341 1.00 93.44 103 SER A CA 1
ATOM 782 C C . SER A 1 103 ? 6.196 2.975 1.251 1.00 93.44 103 SER A C 1
ATOM 784 O O . SER A 1 103 ? 5.390 2.065 1.010 1.00 93.44 103 SER A O 1
ATOM 786 N N . VAL A 1 104 ? 6.025 3.844 2.257 1.00 92.94 104 VAL A N 1
ATOM 787 C CA . VAL A 1 104 ? 4.842 3.838 3.135 1.00 92.94 104 VAL A CA 1
ATOM 788 C C . VAL A 1 104 ? 3.576 3.881 2.290 1.00 92.94 104 VAL A C 1
ATOM 790 O O . VAL A 1 104 ? 2.591 3.203 2.582 1.00 92.94 104 VAL A O 1
ATOM 793 N N . PHE A 1 105 ? 3.616 4.655 1.205 1.00 91.25 105 PHE A N 1
ATOM 794 C CA . PHE A 1 105 ? 2.510 4.793 0.275 1.00 91.25 105 PHE A CA 1
ATOM 795 C C . PHE A 1 105 ? 2.086 3.455 -0.339 1.00 91.25 105 PHE A C 1
ATOM 797 O O . PHE A 1 105 ? 0.907 3.109 -0.261 1.00 91.25 105 PHE A O 1
ATOM 804 N N . ILE A 1 106 ? 3.016 2.667 -0.892 1.00 92.69 106 ILE A N 1
ATOM 805 C CA . ILE A 1 106 ? 2.673 1.352 -1.454 1.00 92.69 106 ILE A CA 1
ATOM 806 C C . ILE A 1 106 ? 2.190 0.394 -0.372 1.00 92.69 106 ILE A C 1
ATOM 808 O O . ILE A 1 106 ? 1.171 -0.266 -0.580 1.00 92.69 106 ILE A O 1
ATOM 812 N N . LEU A 1 107 ? 2.873 0.315 0.773 1.00 94.81 107 LEU A N 1
ATOM 813 C CA . LEU A 1 107 ? 2.459 -0.590 1.850 1.00 94.81 107 LEU A CA 1
ATOM 814 C C . LEU A 1 107 ? 1.043 -0.269 2.329 1.00 94.81 107 LEU A C 1
ATOM 816 O O . LEU A 1 107 ? 0.216 -1.171 2.452 1.00 94.81 107 LEU A O 1
ATOM 820 N N . ASN A 1 108 ? 0.721 1.015 2.496 1.00 94.25 108 ASN A N 1
ATOM 821 C CA . ASN A 1 108 ? -0.618 1.440 2.887 1.00 94.25 108 ASN A CA 1
ATOM 822 C C . ASN A 1 108 ? -1.660 1.165 1.794 1.00 94.25 108 ASN A C 1
ATOM 824 O O . ASN A 1 108 ? -2.789 0.787 2.111 1.00 94.25 108 ASN A O 1
ATOM 828 N N . VAL A 1 109 ? -1.305 1.298 0.510 1.00 92.94 109 VAL A N 1
ATOM 829 C CA . VAL A 1 109 ? -2.176 0.905 -0.612 1.00 92.94 109 VAL A CA 1
ATOM 830 C C . VAL A 1 109 ? -2.463 -0.598 -0.580 1.00 92.94 109 VAL A C 1
ATOM 832 O O . VAL A 1 109 ? -3.624 -0.992 -0.692 1.00 92.94 109 VAL A O 1
ATOM 835 N N . LEU A 1 110 ? -1.439 -1.440 -0.419 1.00 95.00 110 LEU A N 1
ATOM 836 C CA . LEU A 1 110 ? -1.590 -2.898 -0.394 1.00 95.00 110 LEU A CA 1
ATOM 837 C C . LEU A 1 110 ? -2.367 -3.369 0.837 1.00 95.00 110 LEU A C 1
ATOM 839 O O . LEU A 1 110 ? -3.278 -4.185 0.700 1.00 95.00 110 LEU A O 1
ATOM 843 N N . LEU A 1 111 ? -2.097 -2.791 2.007 1.00 94.38 111 LEU A N 1
ATOM 844 C CA . LEU A 1 111 ? -2.856 -3.072 3.222 1.00 94.38 111 LEU A CA 1
ATOM 845 C C . LEU A 1 111 ? -4.314 -2.611 3.096 1.00 94.38 111 LEU A C 1
ATOM 847 O O . LEU A 1 111 ? -5.216 -3.326 3.516 1.00 94.38 111 LEU A O 1
ATOM 851 N N . THR A 1 112 ? -4.580 -1.476 2.442 1.00 92.94 112 THR A N 1
ATOM 852 C CA . THR A 1 112 ? -5.956 -1.040 2.140 1.00 92.94 112 THR A CA 1
ATOM 853 C C . THR A 1 112 ? -6.677 -2.048 1.239 1.00 92.94 112 THR A C 1
ATOM 855 O O . THR A 1 112 ? -7.845 -2.351 1.472 1.00 92.94 112 THR A O 1
ATOM 858 N N . VAL A 1 113 ? -5.992 -2.616 0.236 1.00 93.12 113 VAL A N 1
ATOM 859 C CA . VAL A 1 113 ? -6.551 -3.703 -0.592 1.00 93.12 113 VAL A CA 1
ATOM 860 C C . VAL A 1 113 ? -6.846 -4.939 0.263 1.00 93.12 113 VAL A C 1
ATOM 862 O O . VAL A 1 113 ? -7.952 -5.466 0.179 1.00 93.12 113 VAL A O 1
ATOM 865 N N . ALA A 1 114 ? -5.906 -5.365 1.110 1.00 94.00 114 ALA A N 1
ATOM 866 C CA . ALA A 1 114 ? -6.080 -6.510 2.005 1.00 94.00 114 ALA A CA 1
ATOM 867 C C . ALA A 1 114 ? -7.289 -6.332 2.942 1.00 94.00 114 ALA A C 1
ATOM 869 O O . ALA A 1 114 ? -8.133 -7.220 3.053 1.00 94.00 114 ALA A O 1
ATOM 870 N N . LEU A 1 115 ? -7.414 -5.161 3.568 1.00 91.81 115 LEU A N 1
ATOM 871 C CA . LEU A 1 115 ? -8.528 -4.812 4.450 1.00 91.81 115 LEU A CA 1
ATOM 872 C C . LEU A 1 115 ? -9.871 -4.806 3.709 1.00 91.81 115 LEU A C 1
ATOM 874 O O . LEU A 1 115 ? -10.842 -5.380 4.206 1.00 91.81 115 LEU A O 1
ATOM 878 N N . HIS A 1 116 ? -9.923 -4.236 2.502 1.00 88.88 116 HIS A N 1
ATOM 879 C CA . HIS A 1 116 ? -11.122 -4.282 1.664 1.00 88.88 116 HIS A CA 1
ATOM 880 C C . HIS A 1 116 ? -11.531 -5.712 1.305 1.00 88.88 116 HIS A C 1
ATOM 882 O O . HIS A 1 116 ? -12.711 -6.042 1.400 1.00 88.88 116 HIS A O 1
ATOM 888 N N . GLU A 1 117 ? -10.579 -6.566 0.922 1.00 90.19 117 GLU A N 1
ATOM 889 C CA . GLU A 1 117 ? -10.842 -7.979 0.619 1.00 90.19 117 GLU A CA 1
ATOM 890 C C . GLU A 1 117 ? -11.307 -8.769 1.853 1.00 90.19 117 GLU A C 1
ATOM 892 O O . GLU A 1 117 ? -12.066 -9.724 1.720 1.00 90.19 117 GLU A O 1
ATOM 897 N N . LEU A 1 118 ? -10.913 -8.346 3.059 1.00 89.38 118 LEU A N 1
ATOM 898 C CA . LEU A 1 118 ? -11.426 -8.885 4.321 1.00 89.38 118 LEU A CA 1
ATOM 899 C C . LEU A 1 118 ? -12.801 -8.321 4.713 1.00 89.38 118 LEU A C 1
ATOM 901 O O . LEU A 1 118 ? -13.353 -8.739 5.733 1.00 89.38 118 LEU A O 1
ATOM 905 N N . GLY A 1 119 ? -13.366 -7.382 3.951 1.00 86.69 119 GLY A N 1
ATOM 906 C CA . GLY A 1 119 ? -14.636 -6.724 4.264 1.00 86.69 119 GLY A CA 1
ATOM 907 C C . GLY A 1 119 ? -14.532 -5.660 5.360 1.00 86.69 119 GLY A C 1
ATOM 908 O O . GLY A 1 119 ? -15.540 -5.310 5.968 1.00 86.69 119 GLY A O 1
ATOM 909 N N . VAL A 1 120 ? -13.329 -5.156 5.650 1.00 87.44 120 VAL A N 1
ATOM 910 C CA . VAL A 1 120 ? -13.125 -4.035 6.576 1.00 87.44 120 VAL A CA 1
ATOM 911 C C . VAL A 1 120 ? -13.395 -2.723 5.828 1.00 87.44 120 VAL A C 1
ATOM 913 O O . VAL A 1 120 ? -12.718 -2.441 4.836 1.00 87.44 120 VAL A O 1
ATOM 916 N N . PRO A 1 121 ? -14.357 -1.890 6.267 1.00 86.56 121 PRO A N 1
ATOM 917 C CA . PRO A 1 121 ? -14.630 -0.617 5.612 1.00 86.56 121 PRO A CA 1
ATOM 918 C C . PRO A 1 121 ? -13.477 0.363 5.853 1.00 86.56 121 PRO A C 1
ATOM 920 O O . PRO A 1 121 ? -13.344 0.936 6.935 1.00 86.56 121 PRO A O 1
ATOM 923 N N . CYS A 1 122 ? -12.627 0.572 4.853 1.00 88.06 122 CYS A N 1
ATOM 924 C CA . CYS A 1 122 ? -11.487 1.476 4.958 1.00 88.06 122 CYS A CA 1
ATOM 925 C C . CYS A 1 122 ? -11.286 2.322 3.698 1.00 88.06 122 CYS A C 1
ATOM 927 O O . CYS A 1 122 ? -11.958 2.140 2.688 1.00 88.06 122 CYS A O 1
ATOM 929 N N . THR A 1 123 ? -10.376 3.288 3.777 1.00 88.50 123 THR A N 1
ATOM 930 C CA . THR A 1 123 ? -9.948 4.124 2.652 1.00 88.50 123 THR A CA 1
ATOM 931 C C . THR A 1 123 ? -8.571 4.695 2.930 1.00 88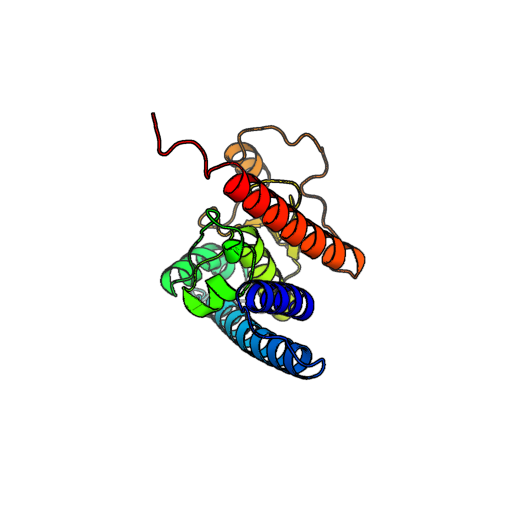.50 123 THR A C 1
ATOM 933 O O . THR A 1 123 ? -8.264 5.058 4.064 1.00 88.50 123 THR A O 1
ATOM 936 N N . LEU A 1 124 ? -7.767 4.849 1.882 1.00 88.50 124 LEU A N 1
ATOM 937 C CA . LEU A 1 124 ? -6.543 5.636 1.952 1.00 88.50 124 LEU A CA 1
ATOM 938 C C . LEU A 1 124 ? -6.906 7.128 2.025 1.00 88.50 124 LEU A C 1
ATOM 940 O O . LEU A 1 124 ? -7.823 7.577 1.334 1.00 88.50 124 LEU A O 1
ATOM 944 N N . VAL A 1 125 ? -6.221 7.879 2.878 1.00 86.50 125 VAL A N 1
ATOM 945 C CA . VAL A 1 125 ? -6.397 9.320 3.087 1.00 86.50 125 VAL A CA 1
ATOM 946 C C . VAL A 1 125 ? -5.035 10.006 3.165 1.00 86.50 125 VAL A C 1
ATOM 948 O O . VAL A 1 125 ? -4.016 9.354 3.394 1.00 86.50 125 VAL A O 1
ATOM 951 N N . GLY A 1 126 ? -5.001 11.323 2.948 1.00 80.25 126 GLY A N 1
ATOM 952 C CA . GLY A 1 126 ? -3.737 12.063 2.905 1.00 80.25 126 GLY A CA 1
ATOM 953 C C . GLY A 1 126 ? -2.807 11.613 1.770 1.00 80.25 126 GLY A C 1
ATOM 954 O O . GLY A 1 126 ? -1.597 11.616 1.944 1.00 80.25 126 GLY A O 1
ATOM 955 N N . THR A 1 127 ? -3.342 11.216 0.611 1.00 78.62 127 THR A N 1
ATOM 956 C CA . THR A 1 127 ? -2.544 10.763 -0.550 1.00 78.62 127 THR A CA 1
ATOM 957 C C . THR A 1 127 ? -1.605 11.835 -1.110 1.00 78.62 127 THR A C 1
ATOM 959 O O . THR A 1 127 ? -0.577 11.515 -1.704 1.00 78.62 127 THR A O 1
ATOM 962 N N . GLU A 1 128 ? -1.931 13.102 -0.864 1.00 73.31 128 GLU A N 1
ATOM 963 C CA . GLU A 1 128 ? -1.094 14.257 -1.198 1.00 73.31 128 GLU A CA 1
ATOM 964 C C . GLU A 1 128 ? -0.018 14.557 -0.141 1.00 73.31 128 GLU A C 1
ATOM 966 O O . GLU A 1 128 ? 0.904 15.324 -0.404 1.00 73.31 128 GLU A O 1
ATOM 971 N N . SER A 1 129 ? -0.101 13.939 1.042 1.00 71.69 129 SER A N 1
ATOM 972 C CA . SER A 1 129 ? 0.909 14.051 2.099 1.00 71.69 129 SER A CA 1
ATOM 973 C C . SER A 1 129 ? 2.117 13.151 1.812 1.00 71.69 129 SER A C 1
ATOM 975 O O . SER A 1 129 ? 2.049 12.211 1.016 1.00 71.69 129 SER A O 1
ATOM 977 N N . HIS A 1 130 ? 3.229 13.418 2.497 1.00 69.56 130 HIS A N 1
ATOM 978 C CA . HIS A 1 130 ? 4.355 12.485 2.594 1.00 69.56 130 HIS A CA 1
ATOM 979 C C . HIS A 1 130 ? 3.995 11.227 3.393 1.00 69.56 130 HIS A C 1
ATOM 981 O O . HIS A 1 130 ? 4.570 10.171 3.168 1.00 69.56 130 HIS A O 1
ATOM 987 N N . ARG A 1 131 ? 3.027 11.326 4.310 1.00 78.81 131 ARG A N 1
ATOM 988 C CA . ARG A 1 131 ? 2.600 10.225 5.178 1.00 78.81 131 ARG A CA 1
ATOM 989 C C . ARG A 1 131 ? 1.115 9.952 4.957 1.00 78.81 131 ARG A C 1
ATOM 991 O O . ARG A 1 131 ? 0.276 10.563 5.616 1.00 78.81 131 ARG A O 1
ATOM 998 N N . PRO A 1 132 ? 0.756 9.085 3.997 1.00 86.94 132 PRO A N 1
ATOM 999 C CA . PRO A 1 132 ? -0.631 8.687 3.820 1.00 86.94 132 PRO A CA 1
ATOM 1000 C C . PRO A 1 132 ? -1.078 7.821 5.001 1.00 86.94 132 PRO A C 1
ATOM 1002 O O . PRO A 1 132 ? -0.278 7.111 5.614 1.00 86.94 132 PRO A O 1
ATOM 1005 N N . TRP A 1 133 ? -2.377 7.826 5.269 1.00 90.69 133 TRP A N 1
ATOM 1006 C CA . TRP A 1 133 ? -2.997 7.053 6.342 1.00 90.69 133 TRP A CA 1
ATOM 1007 C C . TRP A 1 133 ? -4.113 6.173 5.790 1.00 90.69 133 TRP A C 1
ATOM 1009 O O . TRP A 1 133 ? -4.771 6.520 4.813 1.00 90.69 133 TRP A O 1
ATOM 1019 N N . ILE A 1 134 ? -4.374 5.046 6.438 1.00 91.94 134 ILE A N 1
ATOM 1020 C CA . ILE A 1 134 ? -5.550 4.217 6.193 1.00 91.94 134 ILE A CA 1
ATOM 1021 C C . ILE A 1 134 ? -6.592 4.585 7.239 1.00 91.94 134 ILE A C 1
ATOM 1023 O O . ILE A 1 134 ? -6.403 4.342 8.428 1.00 91.94 134 ILE A O 1
ATOM 1027 N N . ARG A 1 135 ? -7.706 5.164 6.799 1.00 91.12 135 ARG A N 1
ATOM 1028 C CA . ARG A 1 135 ? -8.870 5.448 7.637 1.00 91.12 135 ARG A CA 1
ATOM 1029 C C . ARG A 1 135 ? -9.779 4.228 7.657 1.00 91.12 135 ARG A C 1
ATOM 1031 O O . ARG A 1 135 ? -10.395 3.908 6.642 1.00 91.12 135 ARG A O 1
ATOM 1038 N N . VAL A 1 136 ? -9.920 3.598 8.814 1.00 89.81 136 VAL A N 1
ATOM 1039 C CA . VAL A 1 136 ? -10.840 2.483 9.056 1.00 89.81 136 VAL A CA 1
ATOM 1040 C C . VAL A 1 136 ? -12.125 3.018 9.683 1.00 89.81 136 VAL A C 1
ATOM 1042 O O . VAL A 1 136 ? -12.114 3.622 10.758 1.00 89.81 136 VAL A O 1
ATOM 1045 N N . GLN A 1 137 ? -13.249 2.821 8.999 1.00 86.56 137 GLN A N 1
ATOM 1046 C CA . GLN A 1 137 ? -14.567 3.182 9.500 1.00 86.56 137 GLN A CA 1
ATOM 1047 C C . GLN A 1 137 ? -15.076 2.082 10.433 1.00 86.56 137 GLN A C 1
ATOM 1049 O O . GLN A 1 137 ? -15.228 0.930 10.035 1.00 86.56 137 GLN A O 1
ATOM 1054 N N . LYS A 1 138 ? -15.387 2.468 11.669 1.00 80.00 138 LYS A N 1
ATOM 1055 C CA . LYS A 1 138 ? -16.077 1.621 12.643 1.00 80.00 138 LYS A CA 1
ATOM 1056 C C . LYS A 1 138 ? -17.578 1.912 12.622 1.00 80.00 138 LYS A C 1
ATOM 1058 O O . LYS A 1 138 ? -17.981 3.056 12.379 1.00 80.00 138 LYS A O 1
ATOM 1063 N N . SER A 1 139 ? -18.395 0.889 12.861 1.00 74.88 139 SER A N 1
ATOM 1064 C CA . SER A 1 139 ? -19.843 1.055 13.012 1.00 74.88 139 SER A CA 1
ATOM 1065 C C . SER A 1 139 ? -20.135 1.817 14.305 1.00 74.88 139 SER A C 1
ATOM 1067 O O . SER A 1 139 ? -19.560 1.506 15.342 1.00 74.88 139 SER A O 1
ATOM 1069 N N . GLY A 1 140 ? -20.961 2.864 14.244 1.00 73.75 140 GLY A N 1
ATOM 1070 C CA . GLY A 1 140 ? -21.388 3.618 15.431 1.00 73.75 140 GLY A CA 1
ATOM 1071 C C . GLY A 1 140 ? -20.294 4.383 16.195 1.00 73.75 140 GLY A C 1
ATOM 1072 O O . GLY A 1 140 ? -20.600 5.003 17.209 1.00 73.75 140 GLY A O 1
ATOM 1073 N N . SER A 1 141 ? -19.036 4.392 15.733 1.00 79.75 141 SER A N 1
ATOM 1074 C CA . SER A 1 141 ? -17.930 5.059 16.430 1.00 79.75 141 SER A CA 1
ATOM 1075 C C . SER A 1 141 ? -17.084 5.949 15.521 1.00 79.75 141 SER A C 1
ATOM 1077 O O . SER A 1 141 ? -17.204 5.966 14.294 1.00 79.75 141 SER A O 1
ATOM 1079 N N . ARG A 1 142 ? -16.175 6.707 16.147 1.00 84.00 142 ARG A N 1
ATOM 1080 C CA . ARG A 1 142 ? -15.169 7.489 15.421 1.00 84.00 142 ARG A CA 1
ATOM 1081 C C . ARG A 1 142 ? -14.243 6.558 14.622 1.00 84.00 142 ARG A C 1
ATOM 1083 O O . ARG A 1 142 ? -13.966 5.451 15.092 1.00 84.00 142 ARG A O 1
ATOM 1090 N N . PRO A 1 143 ? -13.773 6.991 13.437 1.00 87.94 143 PRO A N 1
ATOM 1091 C CA . PRO A 1 143 ? -12.838 6.210 12.640 1.00 87.94 143 PRO A CA 1
ATOM 1092 C C . PRO A 1 143 ? -11.479 6.094 13.338 1.00 87.94 143 PRO A C 1
ATOM 1094 O O . PRO A 1 143 ? -11.083 6.985 14.095 1.00 87.94 143 PRO A O 1
ATOM 1097 N N . LEU A 1 144 ? -10.770 5.013 13.025 1.00 90.00 144 LEU A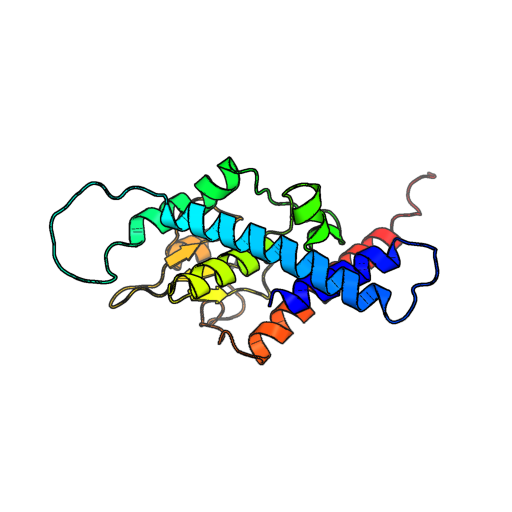 N 1
ATOM 1098 C CA . LEU A 1 144 ? -9.364 4.826 13.368 1.00 90.00 144 LEU A CA 1
ATOM 1099 C C . LEU A 1 144 ? -8.478 5.087 12.156 1.00 90.00 144 LEU A C 1
ATOM 1101 O O . LEU A 1 144 ? -8.924 4.981 11.013 1.00 90.00 144 LEU A O 1
ATOM 1105 N N . PHE A 1 145 ? -7.219 5.392 12.423 1.00 91.19 145 PHE A N 1
ATOM 1106 C CA . PHE A 1 145 ? -6.196 5.645 11.426 1.00 91.19 145 PHE A CA 1
ATOM 1107 C C . PHE A 1 145 ? -4.996 4.751 11.697 1.00 91.19 145 PHE A C 1
ATOM 1109 O O . PHE A 1 145 ? -4.595 4.587 12.843 1.00 91.19 145 PHE A O 1
ATOM 1116 N N . MET A 1 146 ? -4.415 4.182 10.653 1.00 92.75 146 MET A N 1
ATOM 1117 C CA . MET A 1 146 ? -3.195 3.383 10.751 1.00 92.75 146 MET A CA 1
ATOM 1118 C C . MET A 1 146 ? -2.300 3.648 9.548 1.00 92.75 146 MET A C 1
ATOM 1120 O O . MET A 1 146 ? -2.783 4.059 8.491 1.00 92.75 146 MET A O 1
ATOM 1124 N N . SER A 1 147 ? -0.999 3.454 9.704 1.00 93.19 147 SER A N 1
ATOM 1125 C CA . SER A 1 147 ? -0.027 3.683 8.639 1.00 93.19 147 SER A CA 1
ATOM 1126 C C . SER A 1 147 ? 1.213 2.849 8.899 1.00 93.19 147 SER A C 1
ATOM 1128 O O . SER A 1 147 ? 1.640 2.740 10.036 1.00 93.19 147 SER A O 1
ATOM 1130 N N . PHE A 1 148 ? 1.861 2.338 7.858 1.00 93.25 148 PHE A N 1
ATOM 1131 C CA . PHE A 1 148 ? 3.181 1.718 7.988 1.00 93.25 148 PHE A CA 1
ATOM 1132 C C . PHE A 1 148 ? 4.281 2.677 8.473 1.00 93.25 148 PHE A C 1
ATOM 1134 O O . PHE A 1 148 ? 5.381 2.225 8.761 1.00 93.25 148 PHE A O 1
ATOM 1141 N N . ALA A 1 149 ? 4.008 3.981 8.584 1.00 90.19 149 ALA A N 1
ATOM 1142 C CA . ALA A 1 149 ? 4.911 4.935 9.227 1.00 90.19 149 ALA A CA 1
ATOM 1143 C C . ALA A 1 149 ? 4.821 4.931 10.767 1.00 90.19 149 ALA A C 1
ATOM 1145 O O . ALA A 1 149 ? 5.708 5.474 11.423 1.00 90.19 149 ALA A O 1
ATOM 1146 N N . HIS A 1 150 ? 3.750 4.376 11.347 1.00 88.94 150 HIS A N 1
ATOM 1147 C CA . HIS A 1 150 ? 3.456 4.472 12.776 1.00 88.94 150 HIS A CA 1
ATOM 1148 C C . HIS A 1 150 ? 2.867 3.158 13.310 1.00 88.94 150 HIS A C 1
ATOM 1150 O O . HIS A 1 150 ? 1.916 2.619 12.752 1.00 88.94 150 HIS A O 1
ATOM 1156 N N . ALA A 1 151 ? 3.425 2.644 14.406 1.00 84.31 151 ALA A N 1
ATOM 1157 C CA . ALA A 1 151 ? 2.892 1.454 15.061 1.00 84.31 151 ALA A CA 1
ATOM 1158 C C . ALA A 1 151 ? 1.513 1.739 15.674 1.00 84.31 151 ALA A C 1
ATOM 1160 O O . ALA A 1 151 ? 1.298 2.806 16.252 1.00 84.31 151 ALA A O 1
ATOM 1161 N N . GLY A 1 152 ? 0.615 0.759 15.608 1.00 87.25 152 GLY A N 1
ATOM 1162 C CA . GLY A 1 152 ? -0.692 0.848 16.246 1.00 87.25 152 GLY A CA 1
ATOM 1163 C C . GLY A 1 152 ? -1.781 1.511 15.404 1.00 87.25 152 GLY A C 1
ATOM 1164 O O . GLY A 1 152 ? -1.693 1.672 14.183 1.00 87.25 152 GLY A O 1
ATOM 1165 N N . VAL A 1 153 ? -2.856 1.874 16.099 1.00 90.12 153 VAL A N 1
ATOM 1166 C CA . VAL A 1 153 ? -3.977 2.645 15.560 1.00 90.12 153 VAL A CA 1
ATOM 1167 C C . VAL A 1 153 ? -4.088 3.967 16.299 1.00 90.12 153 VAL A C 1
ATOM 1169 O O . VAL A 1 153 ? -3.848 4.060 17.499 1.00 90.12 153 VAL A O 1
ATOM 1172 N N . HIS A 1 154 ? -4.512 4.988 15.573 1.00 90.12 154 HIS A N 1
ATOM 1173 C CA . HIS A 1 154 ? -4.573 6.356 16.046 1.00 90.12 154 HIS A CA 1
ATOM 1174 C C . HIS A 1 154 ? -5.968 6.933 15.834 1.00 90.12 154 HIS A C 1
ATOM 1176 O O . HIS A 1 154 ? -6.671 6.639 14.865 1.00 90.12 154 HIS A O 1
ATOM 1182 N N . SER A 1 155 ? -6.371 7.810 16.737 1.00 88.69 155 SER A N 1
ATOM 1183 C CA . SER A 1 155 ? -7.482 8.728 16.544 1.00 88.69 155 SER A CA 1
ATOM 1184 C C . SER A 1 155 ? -7.085 9.866 15.601 1.00 88.69 155 SER A C 1
ATOM 1186 O O . SER A 1 155 ? -5.913 10.208 15.451 1.00 88.69 155 SER A O 1
ATOM 1188 N N . ALA A 1 156 ? -8.077 10.550 15.023 1.00 85.38 156 ALA A N 1
ATOM 1189 C CA . ALA A 1 156 ? -7.823 11.737 14.200 1.00 85.38 156 ALA A CA 1
ATOM 1190 C C . ALA A 1 156 ? -7.013 12.820 14.943 1.00 85.38 156 ALA A C 1
ATOM 1192 O O . ALA A 1 156 ? -6.205 13.514 14.334 1.00 85.38 156 ALA A O 1
ATOM 1193 N N . LYS A 1 157 ? -7.218 12.964 16.263 1.00 84.25 157 LYS A N 1
ATOM 1194 C CA . LYS A 1 157 ? -6.483 13.938 17.085 1.00 84.25 157 LYS A CA 1
ATOM 1195 C C . LYS A 1 157 ? -5.003 13.579 17.207 1.00 84.25 157 LYS A C 1
ATOM 1197 O O . LYS A 1 157 ? -4.174 14.479 17.231 1.00 84.25 157 LYS A O 1
ATOM 1202 N N . GLU A 1 158 ? -4.678 12.294 17.306 1.00 89.06 158 GLU A N 1
ATOM 1203 C CA . GLU A 1 158 ? -3.291 11.826 17.393 1.00 89.06 158 GLU A CA 1
ATOM 1204 C C . GLU A 1 158 ? -2.578 11.961 16.054 1.00 89.06 158 GLU A C 1
ATOM 1206 O O . GLU A 1 158 ? -1.464 12.470 16.033 1.00 89.06 158 GLU A O 1
ATOM 1211 N N . VAL A 1 159 ? -3.239 11.627 14.941 1.00 86.75 159 VAL A N 1
ATOM 1212 C CA . VAL A 1 159 ? -2.663 11.841 13.603 1.00 86.75 159 VAL A CA 1
ATOM 1213 C C . VAL A 1 159 ? -2.296 13.311 13.385 1.00 86.75 159 VAL A C 1
ATOM 1215 O O . VAL A 1 159 ? -1.180 13.612 12.976 1.00 86.75 159 VAL A O 1
ATOM 1218 N N . LEU A 1 160 ? -3.185 14.240 13.758 1.00 82.31 160 LEU A N 1
ATOM 1219 C CA . LEU A 1 160 ? -2.907 15.680 13.670 1.00 82.31 160 LEU A CA 1
ATOM 1220 C C . LEU A 1 160 ? -1.689 16.117 14.497 1.00 82.31 160 LEU A C 1
ATOM 1222 O O . LEU A 1 160 ? -1.009 17.065 14.119 1.00 82.31 160 LEU A O 1
ATOM 1226 N N . ARG A 1 161 ? -1.416 15.453 15.627 1.00 83.25 161 ARG A N 1
ATOM 1227 C CA . ARG A 1 161 ? -0.219 15.721 16.438 1.00 83.25 161 ARG A CA 1
ATOM 1228 C C . ARG A 1 161 ? 1.040 15.137 15.796 1.00 83.25 161 ARG A C 1
ATOM 1230 O O . ARG A 1 161 ? 2.089 15.763 15.880 1.00 83.25 161 ARG A O 1
ATOM 1237 N N . LEU A 1 162 ? 0.934 13.963 15.172 1.00 82.19 162 LEU A N 1
ATOM 1238 C CA . LEU A 1 162 ? 2.055 13.260 14.540 1.00 82.19 162 LEU A CA 1
ATOM 1239 C C . LEU A 1 162 ? 2.529 13.931 13.246 1.00 82.19 162 LEU A C 1
ATOM 1241 O O . LEU A 1 162 ? 3.731 13.963 12.995 1.00 82.19 162 LEU A O 1
ATOM 1245 N N . ASP A 1 163 ? 1.615 14.491 12.452 1.00 72.25 163 ASP A N 1
ATOM 1246 C CA . ASP A 1 163 ? 1.967 15.157 11.190 1.00 72.25 163 ASP A CA 1
ATOM 1247 C C . ASP A 1 163 ? 2.593 16.554 11.400 1.00 72.25 163 ASP A C 1
ATOM 1249 O O . ASP A 1 163 ? 3.154 17.135 10.467 1.00 72.25 163 ASP A O 1
ATOM 1253 N N . GLY A 1 164 ? 2.541 17.102 12.624 1.00 56.41 164 GLY A N 1
ATOM 1254 C CA . GLY A 1 164 ? 3.252 18.322 13.045 1.00 56.41 164 GLY A CA 1
ATOM 1255 C C . GLY A 1 164 ? 2.826 19.624 12.351 1.00 56.41 164 GLY A C 1
ATOM 1256 O O . GLY A 1 164 ? 3.202 20.705 12.796 1.00 56.41 164 GLY A O 1
ATOM 1257 N N . HIS A 1 165 ? 2.018 19.539 11.296 1.00 53.12 165 HIS A N 1
ATOM 1258 C CA . HIS A 1 165 ? 1.506 20.660 10.524 1.00 53.12 165 HIS A CA 1
ATOM 1259 C C . HIS A 1 165 ? -0.008 20.508 10.411 1.00 53.12 165 HIS A C 1
ATOM 1261 O O . HIS A 1 165 ? -0.476 19.446 9.986 1.00 53.12 165 HIS A O 1
ATOM 1267 N N . PRO A 1 166 ? -0.800 21.535 10.772 1.00 52.72 166 PRO A N 1
ATOM 1268 C CA . PRO A 1 166 ? -2.223 21.501 10.508 1.00 52.72 166 PRO A CA 1
ATOM 1269 C C . PRO A 1 166 ? -2.400 21.330 8.992 1.00 52.72 166 PRO A C 1
ATOM 1271 O O . PRO A 1 166 ? -1.852 22.116 8.216 1.00 52.72 166 PRO A O 1
ATOM 1274 N N . PRO A 1 167 ? -3.107 20.285 8.550 1.00 57.19 167 PRO A N 1
ATOM 1275 C CA . PRO A 1 167 ? -3.267 20.012 7.136 1.00 57.19 167 PRO A CA 1
ATOM 1276 C C . PRO A 1 167 ? -3.903 21.224 6.468 1.00 57.19 167 PRO A C 1
ATOM 1278 O O . PRO A 1 167 ? -4.925 21.734 6.926 1.00 57.19 167 PRO A O 1
ATOM 1281 N N . THR A 1 168 ? -3.310 21.666 5.361 1.00 54.72 168 THR A N 1
ATOM 1282 C CA . THR A 1 168 ? -3.806 22.792 4.554 1.00 54.72 168 THR A CA 1
ATOM 1283 C C . THR A 1 168 ? -5.238 22.570 4.061 1.00 54.72 168 TH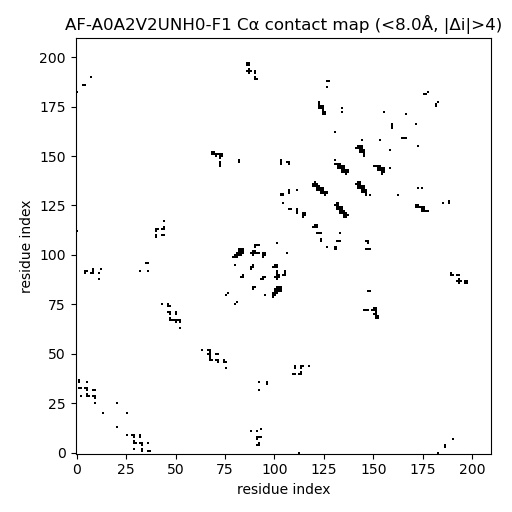R A C 1
ATOM 1285 O O . THR A 1 168 ? -5.942 23.524 3.744 1.00 54.72 168 THR A O 1
ATOM 1288 N N . SER A 1 169 ? -5.700 21.316 4.049 1.00 57.66 169 SER A N 1
ATOM 1289 C CA . SER A 1 169 ? -7.083 20.936 3.787 1.00 57.66 169 SER A CA 1
ATOM 1290 C C . SER A 1 169 ? -7.798 20.485 5.063 1.00 57.66 169 SER A C 1
ATOM 1292 O O . SER A 1 169 ? -7.437 19.483 5.684 1.00 57.66 169 SER A O 1
ATOM 1294 N N . THR A 1 170 ? -8.923 21.133 5.371 1.00 56.19 170 THR A N 1
ATOM 1295 C CA . THR A 1 170 ? -9.900 20.735 6.406 1.00 56.19 170 THR A CA 1
ATOM 1296 C C . THR A 1 170 ? -10.601 19.400 6.117 1.00 56.19 170 THR A C 1
ATOM 1298 O O . THR A 1 170 ? -11.526 19.011 6.827 1.00 56.19 170 THR A O 1
ATOM 1301 N N . GLN A 1 171 ? -10.204 18.692 5.057 1.00 61.72 171 GLN A N 1
ATOM 1302 C CA . GLN A 1 171 ? -10.829 17.461 4.585 1.00 61.72 171 GLN A CA 1
ATOM 1303 C C . GLN A 1 171 ? -9.828 16.328 4.350 1.00 61.72 171 GLN A C 1
ATOM 1305 O O . GLN A 1 171 ? -10.201 15.331 3.740 1.00 61.72 171 GLN A O 1
ATOM 1310 N N . TRP A 1 172 ? -8.582 16.435 4.824 1.00 65.44 172 TRP A N 1
ATOM 1311 C CA . TRP A 1 172 ? -7.558 15.409 4.576 1.00 65.44 172 TRP A CA 1
ATOM 1312 C C . TRP A 1 172 ? -7.971 14.002 5.038 1.00 65.44 172 TRP A C 1
ATOM 1314 O O . TRP A 1 172 ? -7.515 13.028 4.453 1.00 65.44 172 TRP A O 1
ATOM 1324 N N . TRP A 1 173 ? -8.861 13.900 6.037 1.00 67.19 173 TRP A N 1
ATOM 1325 C CA . TRP A 1 173 ? -9.442 12.651 6.547 1.00 67.19 173 TRP A CA 1
ATOM 1326 C C . TRP A 1 173 ? -10.730 12.213 5.832 1.00 67.19 173 TRP A C 1
ATOM 1328 O O . TRP A 1 173 ? -11.334 11.211 6.234 1.00 67.19 173 TRP A O 1
ATOM 1338 N N . ARG A 1 174 ? -11.249 12.973 4.856 1.00 63.56 174 ARG A N 1
ATOM 1339 C CA . ARG A 1 174 ? -12.475 12.578 4.152 1.00 63.56 174 ARG A CA 1
ATOM 1340 C C . ARG A 1 174 ? -12.201 11.314 3.355 1.00 63.56 174 ARG A C 1
ATOM 1342 O O . ARG A 1 174 ? -11.163 11.169 2.720 1.00 63.56 174 ARG A O 1
ATOM 1349 N N . ALA A 1 175 ? -13.157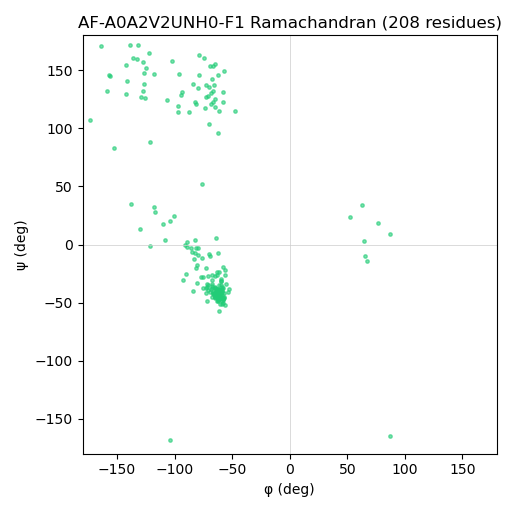 10.395 3.420 1.00 61.44 175 ALA A N 1
ATOM 1350 C CA . ALA A 1 175 ? -13.068 9.147 2.695 1.00 61.44 175 ALA A CA 1
ATOM 1351 C C . ALA A 1 175 ? -13.004 9.432 1.192 1.00 61.44 175 ALA A C 1
ATOM 1353 O O . ALA A 1 175 ? -13.969 9.937 0.616 1.00 61.44 175 ALA A O 1
ATOM 1354 N N . ALA A 1 176 ? -11.878 9.102 0.564 1.00 61.12 176 ALA A N 1
ATOM 1355 C CA . ALA A 1 176 ? -11.841 8.977 -0.878 1.00 61.12 176 ALA A CA 1
ATOM 1356 C C . ALA A 1 176 ? -12.648 7.728 -1.246 1.00 61.12 176 ALA A C 1
ATOM 1358 O O . ALA A 1 176 ? -12.542 6.682 -0.604 1.00 61.12 176 ALA A O 1
ATOM 1359 N N . ARG A 1 177 ? -13.498 7.814 -2.268 1.00 65.88 177 ARG A N 1
ATOM 1360 C CA . ARG A 1 177 ? -14.162 6.607 -2.763 1.00 65.88 177 ARG A CA 1
ATOM 1361 C C . ARG A 1 177 ? -13.085 5.707 -3.369 1.00 65.88 177 ARG A C 1
ATOM 1363 O O . ARG A 1 177 ? -12.273 6.166 -4.171 1.00 65.88 177 ARG A O 1
ATOM 1370 N N . TRP A 1 178 ? -13.087 4.425 -3.010 1.00 74.19 178 TRP A N 1
ATOM 1371 C CA . TRP A 1 178 ? -12.198 3.418 -3.603 1.00 74.19 178 TRP A CA 1
ATOM 1372 C C . TRP A 1 178 ? -12.681 3.007 -5.008 1.00 74.19 178 TRP A C 1
ATOM 1374 O O . TRP A 1 178 ? -12.907 1.837 -5.313 1.00 74.19 178 TRP A O 1
ATOM 1384 N N . ASP A 1 179 ? -12.917 3.998 -5.865 1.00 79.50 179 ASP A N 1
ATOM 1385 C CA . ASP A 1 179 ? -13.498 3.847 -7.194 1.00 79.50 179 ASP A CA 1
ATOM 1386 C C . ASP A 1 179 ? -12.436 3.974 -8.304 1.00 79.50 179 ASP A C 1
ATOM 1388 O O . ASP A 1 179 ? -11.226 3.882 -8.079 1.00 79.50 179 ASP A O 1
ATOM 1392 N N . GLY A 1 180 ? -12.866 4.097 -9.563 1.00 80.69 180 GLY A N 1
ATOM 1393 C CA . GLY A 1 180 ? -11.947 4.324 -10.683 1.00 80.69 180 GLY A CA 1
ATOM 1394 C C . GLY A 1 180 ? -11.107 5.598 -10.543 1.00 80.69 180 GLY A C 1
ATOM 1395 O O . GLY A 1 180 ? -9.934 5.577 -10.908 1.00 80.69 180 GLY A O 1
ATOM 1396 N N . SER A 1 181 ? -11.674 6.671 -9.993 1.00 81.25 181 SER A N 1
ATOM 1397 C CA . SER A 1 181 ? -11.000 7.961 -9.833 1.00 81.25 181 SER A CA 1
ATOM 1398 C C . SER A 1 181 ? -9.936 7.895 -8.740 1.00 81.25 181 SER A C 1
ATOM 1400 O O . SER A 1 181 ? -8.773 8.211 -8.993 1.00 81.25 181 SER A O 1
ATOM 1402 N N . GLY A 1 182 ? -10.288 7.356 -7.566 1.00 80.00 182 GLY A N 1
ATOM 1403 C CA . GLY A 1 182 ? -9.337 7.162 -6.467 1.00 80.00 182 GLY A CA 1
ATOM 1404 C C . GLY A 1 182 ? -8.156 6.274 -6.871 1.00 80.00 182 GLY A C 1
ATOM 1405 O O . GLY A 1 182 ? -7.001 6.582 -6.578 1.00 80.00 182 GLY A O 1
ATOM 1406 N N . ARG A 1 183 ? -8.420 5.210 -7.644 1.00 83.62 183 ARG A N 1
ATOM 1407 C CA . ARG A 1 183 ? -7.364 4.338 -8.186 1.00 83.62 183 ARG A CA 1
ATOM 1408 C C . ARG A 1 183 ? -6.425 5.072 -9.145 1.00 83.62 183 ARG A C 1
ATOM 1410 O O . ARG A 1 183 ? -5.219 4.874 -9.049 1.00 83.62 183 ARG A O 1
ATOM 1417 N N . LYS A 1 184 ? -6.952 5.904 -10.050 1.00 86.00 184 LYS A N 1
ATOM 1418 C CA . LYS A 1 184 ? -6.132 6.715 -10.967 1.00 86.00 184 LYS A CA 1
ATOM 1419 C C . LYS A 1 184 ? -5.250 7.687 -10.197 1.00 86.00 184 LYS A C 1
ATOM 1421 O O . LYS A 1 184 ? -4.056 7.737 -10.445 1.00 86.00 184 LYS A O 1
ATOM 1426 N N . HIS A 1 185 ? -5.828 8.388 -9.227 1.00 85.19 185 HIS A N 1
ATOM 1427 C CA . HIS A 1 185 ? -5.111 9.346 -8.397 1.00 85.19 185 HIS A CA 1
ATOM 1428 C C . HIS A 1 185 ? -3.920 8.712 -7.661 1.00 85.19 185 HIS A C 1
ATOM 1430 O O . HIS A 1 185 ? -2.812 9.238 -7.722 1.00 85.19 185 HIS A O 1
ATOM 1436 N N . ILE A 1 186 ? -4.119 7.538 -7.050 1.00 86.50 186 ILE A N 1
ATOM 1437 C CA . ILE A 1 186 ? -3.049 6.779 -6.384 1.00 86.50 186 ILE A CA 1
ATOM 1438 C C . ILE A 1 186 ? -1.918 6.444 -7.366 1.00 86.50 186 ILE A C 1
ATOM 1440 O O . ILE A 1 186 ? -0.754 6.694 -7.066 1.00 86.50 186 ILE A O 1
ATOM 1444 N N . LEU A 1 187 ? -2.249 5.937 -8.558 1.00 88.88 187 LEU A N 1
ATOM 1445 C CA . LEU A 1 187 ? -1.249 5.601 -9.579 1.00 88.88 187 LEU A CA 1
ATOM 1446 C C . LEU A 1 187 ? -0.512 6.841 -10.101 1.00 88.88 187 LEU A C 1
ATOM 1448 O O . LEU A 1 187 ? 0.708 6.818 -10.231 1.00 88.88 187 LEU A O 1
ATOM 1452 N N . SER A 1 188 ? -1.229 7.938 -10.352 1.00 89.38 188 SER A N 1
ATOM 1453 C CA . SER A 1 188 ? -0.634 9.211 -10.767 1.00 89.38 188 SER A CA 1
ATOM 1454 C C . SER A 1 188 ? 0.313 9.766 -9.707 1.00 89.38 188 SER A C 1
ATOM 1456 O O . SER A 1 188 ? 1.378 10.273 -10.051 1.00 89.38 188 SER A O 1
ATOM 1458 N N . ARG A 1 189 ? -0.034 9.646 -8.420 1.00 87.31 189 ARG A N 1
ATOM 1459 C CA . ARG A 1 189 ? 0.836 10.064 -7.317 1.00 87.31 189 ARG A CA 1
ATOM 1460 C C . ARG A 1 189 ? 2.112 9.228 -7.262 1.00 87.31 189 ARG A C 1
ATOM 1462 O O . ARG A 1 189 ? 3.186 9.816 -7.161 1.00 87.31 189 ARG A O 1
ATOM 1469 N N . MET A 1 190 ? 2.004 7.902 -7.371 1.00 89.25 190 MET A N 1
ATOM 1470 C CA . MET A 1 190 ? 3.168 7.003 -7.424 1.00 89.25 190 MET A CA 1
ATOM 1471 C C . MET A 1 190 ? 4.105 7.394 -8.566 1.00 89.25 190 MET A C 1
ATOM 1473 O O . MET A 1 190 ? 5.277 7.669 -8.325 1.00 89.25 190 MET A O 1
ATOM 1477 N N . LEU A 1 191 ? 3.561 7.521 -9.781 1.00 90.50 191 LEU A N 1
ATOM 1478 C CA . LEU A 1 191 ? 4.327 7.906 -10.963 1.00 90.50 191 LEU A CA 1
ATOM 1479 C C . LEU A 1 191 ? 4.987 9.282 -10.794 1.00 90.50 191 LEU A C 1
ATOM 1481 O O . LEU A 1 191 ? 6.164 9.447 -11.095 1.00 90.50 191 LEU A O 1
ATOM 1485 N N . LYS A 1 192 ? 4.258 10.269 -10.261 1.00 90.31 192 LYS A N 1
ATOM 1486 C CA . LYS A 1 192 ? 4.801 11.608 -9.998 1.00 90.31 192 LYS A CA 1
ATOM 1487 C C . LYS A 1 192 ? 6.007 11.551 -9.060 1.00 90.31 192 LYS A C 1
ATOM 1489 O O . LYS A 1 192 ? 7.007 12.203 -9.333 1.00 90.31 192 LYS A O 1
ATOM 1494 N N . VAL A 1 193 ? 5.926 10.796 -7.962 1.00 88.12 193 VAL A N 1
ATOM 1495 C CA . VAL A 1 193 ? 7.042 10.683 -7.006 1.00 88.12 193 VAL A CA 1
ATOM 1496 C C . VAL A 1 193 ? 8.240 9.973 -7.627 1.00 88.12 193 VAL A C 1
ATOM 1498 O O . VAL A 1 193 ? 9.361 10.443 -7.464 1.00 88.12 193 VAL A O 1
ATOM 1501 N N . GLN A 1 194 ? 8.012 8.911 -8.399 1.00 88.69 194 GLN A N 1
ATOM 1502 C CA . GLN A 1 194 ? 9.079 8.227 -9.133 1.00 88.69 194 GLN A CA 1
ATOM 1503 C C . GLN A 1 194 ? 9.818 9.163 -10.081 1.00 88.69 194 GLN A C 1
ATOM 1505 O O . GLN A 1 194 ? 11.041 9.239 -10.027 1.00 88.69 194 GLN A O 1
ATOM 1510 N N . LEU A 1 195 ? 9.077 9.901 -10.911 1.00 89.12 195 LEU A N 1
ATOM 1511 C CA . LEU A 1 195 ? 9.656 10.844 -11.864 1.00 89.12 195 LEU A CA 1
ATOM 1512 C C . LEU A 1 195 ? 10.457 11.941 -11.154 1.00 89.12 195 LEU A C 1
ATOM 1514 O O . LEU A 1 195 ? 11.558 12.252 -11.594 1.00 89.12 195 LEU A O 1
ATOM 1518 N N . MET A 1 196 ? 9.951 12.470 -10.033 1.00 89.06 196 MET A N 1
ATOM 1519 C CA . MET A 1 196 ? 10.679 13.459 -9.226 1.00 89.06 196 MET A CA 1
ATOM 1520 C C . MET A 1 196 ? 11.980 12.895 -8.635 1.00 89.06 196 MET A C 1
ATOM 1522 O O . MET A 1 196 ? 13.004 13.575 -8.637 1.00 89.06 196 MET A O 1
ATOM 1526 N N . LEU A 1 197 ? 11.964 11.656 -8.132 1.00 87.12 197 LEU A N 1
ATOM 1527 C CA . LEU A 1 197 ? 13.163 11.021 -7.578 1.00 87.12 197 LEU A CA 1
ATOM 1528 C C . LEU A 1 197 ? 14.205 10.752 -8.667 1.00 87.12 197 LEU A C 1
ATOM 1530 O O . LEU A 1 197 ? 15.381 11.055 -8.472 1.00 87.12 197 LEU A O 1
ATOM 1534 N N . LEU A 1 198 ? 13.773 10.268 -9.833 1.00 84.81 198 LEU A N 1
ATOM 1535 C CA . LEU A 1 198 ? 14.649 10.071 -10.988 1.00 84.81 198 LEU A CA 1
ATOM 1536 C C . LEU A 1 198 ? 15.264 11.395 -11.460 1.00 84.81 198 LEU A C 1
ATOM 1538 O O . LEU A 1 198 ? 16.475 11.453 -11.657 1.00 84.81 198 LEU A O 1
ATOM 1542 N N . SER A 1 199 ? 14.477 12.472 -11.565 1.00 83.75 199 SER A N 1
ATOM 1543 C CA . SER A 1 199 ? 15.003 13.786 -11.958 1.00 83.75 199 SER A CA 1
ATOM 1544 C C . SER A 1 199 ? 15.991 14.344 -10.934 1.00 83.75 199 SER A C 1
ATOM 1546 O O . SER A 1 199 ? 17.045 14.838 -11.316 1.00 83.75 199 SER A O 1
ATOM 1548 N N . SER A 1 200 ? 15.716 14.199 -9.633 1.00 76.56 200 SER A N 1
ATOM 1549 C CA . SER A 1 200 ? 16.654 14.637 -8.586 1.00 76.56 200 SER A CA 1
ATOM 1550 C C . SER A 1 200 ? 17.949 13.818 -8.551 1.00 76.56 200 SER A C 1
ATOM 1552 O O . SER A 1 200 ? 19.011 14.347 -8.234 1.00 76.56 200 SER A O 1
ATOM 1554 N N . SER A 1 201 ? 17.889 12.535 -8.926 1.00 59.44 201 SER A N 1
ATOM 1555 C CA . SER A 1 201 ? 19.074 11.683 -9.056 1.00 59.44 201 SER A CA 1
ATOM 1556 C C . SER A 1 201 ? 19.931 12.086 -10.262 1.00 59.44 201 SER A C 1
ATOM 1558 O O . SER A 1 201 ? 21.157 12.016 -10.192 1.00 59.44 201 SER A O 1
ATOM 1560 N N . LEU A 1 202 ? 19.293 12.528 -11.352 1.00 55.50 202 LEU A N 1
ATOM 1561 C CA . LEU A 1 202 ? 19.940 13.030 -12.571 1.00 55.50 202 LEU A CA 1
ATOM 1562 C C . LEU A 1 202 ? 20.583 14.415 -12.394 1.00 55.50 202 LEU A C 1
ATOM 1564 O O . LEU A 1 202 ? 21.485 14.755 -13.153 1.00 55.50 202 LEU A O 1
ATOM 1568 N N . GLU A 1 203 ? 20.184 15.190 -11.382 1.00 46.38 203 GLU A N 1
ATOM 1569 C CA . GLU A 1 203 ? 20.833 16.461 -11.013 1.00 46.38 203 GLU A CA 1
ATOM 1570 C C . GLU A 1 203 ? 22.048 16.280 -10.072 1.00 46.38 203 GLU A C 1
ATOM 1572 O O . GLU A 1 203 ? 22.799 17.227 -9.836 1.00 46.38 203 GLU A O 1
ATOM 1577 N N . SER A 1 204 ? 22.314 15.058 -9.585 1.00 40.97 204 SER A N 1
ATOM 1578 C CA . SER A 1 204 ? 23.475 14.719 -8.743 1.00 40.97 204 SER A CA 1
ATOM 1579 C C . SER A 1 204 ? 24.704 14.026 -9.409 1.00 40.97 204 SER A C 1
ATOM 1581 O O . SER A 1 204 ? 25.471 13.401 -8.672 1.00 40.97 204 SER A O 1
ATOM 1583 N N . PRO A 1 205 ? 25.011 14.130 -10.725 1.00 40.03 205 PRO A N 1
ATOM 1584 C CA . PRO A 1 205 ? 26.304 13.678 -11.264 1.00 40.03 205 PRO A CA 1
ATOM 1585 C C . PRO A 1 205 ? 27.464 14.683 -11.117 1.00 40.03 205 PRO A C 1
ATOM 1587 O O . PRO A 1 205 ? 28.595 14.338 -11.447 1.00 40.03 205 PRO A O 1
ATOM 1590 N N . LEU A 1 206 ? 27.237 15.924 -10.659 1.00 39.19 206 LEU A N 1
ATOM 1591 C CA . LEU A 1 206 ? 28.241 17.009 -10.749 1.00 39.19 206 LEU A CA 1
ATOM 1592 C C . LEU A 1 206 ? 28.870 17.476 -9.420 1.00 39.19 206 LEU A C 1
ATOM 1594 O O . LEU A 1 206 ? 29.497 18.531 -9.383 1.00 39.19 206 LEU A O 1
ATOM 1598 N N . ARG A 1 207 ? 28.783 16.703 -8.328 1.00 41.09 207 ARG A N 1
ATOM 1599 C CA . ARG A 1 207 ? 29.485 17.026 -7.059 1.00 41.09 207 ARG A CA 1
ATOM 1600 C C . ARG A 1 207 ? 30.544 16.011 -6.616 1.00 41.09 207 ARG A C 1
ATOM 1602 O O . ARG A 1 207 ? 30.854 15.920 -5.435 1.00 41.09 207 ARG A O 1
ATOM 1609 N N . THR A 1 208 ? 31.157 15.297 -7.555 1.00 35.38 208 THR A N 1
ATOM 1610 C CA . THR A 1 208 ? 32.326 14.430 -7.295 1.00 35.38 208 THR A CA 1
ATOM 1611 C C . THR A 1 208 ? 33.579 14.857 -8.058 1.00 35.38 208 THR A C 1
ATOM 1613 O O . THR A 1 208 ? 34.403 14.016 -8.398 1.00 35.38 208 THR A O 1
ATOM 1616 N N . ARG A 1 209 ? 33.763 16.163 -8.298 1.00 36.50 209 ARG A N 1
ATOM 1617 C CA . ARG A 1 209 ? 35.081 16.776 -8.557 1.00 36.50 209 ARG A CA 1
ATOM 1618 C C . ARG A 1 209 ? 35.092 18.245 -8.127 1.00 36.50 209 ARG A C 1
ATOM 1620 O O . ARG A 1 209 ? 34.893 19.115 -8.968 1.00 36.50 209 ARG A O 1
ATOM 1627 N N . GLN A 1 210 ? 35.326 18.504 -6.843 1.00 32.16 210 GLN A N 1
ATOM 1628 C CA . GLN A 1 210 ? 36.027 19.698 -6.355 1.00 32.16 210 GLN A CA 1
ATOM 1629 C C . GLN A 1 210 ? 36.867 19.296 -5.150 1.00 32.16 210 GLN A C 1
ATOM 1631 O O . GLN A 1 210 ? 36.344 18.509 -4.331 1.00 32.16 210 GLN A O 1
#